Protein AF-C9YXD6-F1 (afdb_monomer_lite)

pLDDT: mean 70.18, std 25.16, range [29.47, 98.56]

Sequence (299 aa):
MRHITTHDTPPTGLRGIGDTSWHTRGACHGMDVEDADAVFFPGPRDHEDIAEAKELCGWCPVRRDCLDFALENVLKEGIWGGLTEAERRPLHDGLHRRLDYRRVTAFFQGRDVHLTEAERQVVIDHAYVRGWRPDRLAAALQISHKHARDLLRQAANKVFDRDRTYGVPRPKKKRKKATPSTGGPAPAAPGAPGAQQPVARPATPASAAPEAASGSTPPADAGPTKGVRRTVPASSGPTAPPDPPDPPDPPPQERCHSSPPVKPIEDRAAGPGVTRRESWDQLSFPEAPLAHAPVGKAA

Secondary structure (DSSP, 8-state):
-------S--TT----TT--TTGGG-TTTT--HHHHHHHHS--TT-HHHHHHHHHHHHS-TTHHHHHHHHHHTT--SS-BTTB-HHHHHHHHHHGGG---HHHHHHHHTT------HHHHHHHHHHHHHTT--HHHHHHHHT--HHHHHHHHHHHHHHHHHHHHHTTPPPPP--PPP-----PPPPPP------------------------------------------------PPPPPPPPPPPPPPPP------PPPPPPPP---PPS------SSTT---------PPP-PPP-

InterPro domains:
  IPR003482 Transcription factor WhiB [MF_01479] (1-99)
  IPR003482 Transcription factor WhiB [PTHR38839] (20-97)
  IPR034768 WhiB-like iron-sulfur binding domain [PF02467] (22-91)
  IPR034768 WhiB-like iron-sulfur binding domain [PS51674] (27-90)

Radius of gyration: 34.06 Å; chains: 1; bounding box: 71×83×105 Å

Foldseek 3Di:
DPPPPLPPADPLNADAPPDPSLQCQFLCHPPDPVVCCQQFFDDPPPVVSLVVNLVSLVPRPNLVVFLVVCLVVVPQGTATSSDGNVRCVVVNVCVLVDADVSQLVCLVVVGRHDAHVNSLLVNLLVCLVVVHQLVVNCVSVVHDSVVSVVSSVVSVVVVVVVCVVVVPDDDPPDPPPDDPPPDDDDDDDDDDDDDDDDDDDDDDDDDDDDDDDDDDDDDDDDDDDDDDDDDDDDDDDDDDDDDDDDDDDDDPDDPDDDDDDDDDDDDDDDDDDDPPPDDPVPPDDDDDDDDDDDDDDDD

Structure (mmCIF, N/CA/C/O backbone):
data_AF-C9YXD6-F1
#
_entry.id   AF-C9YXD6-F1
#
loop_
_atom_site.group_PDB
_atom_site.id
_atom_site.type_symbol
_atom_site.label_atom_id
_atom_site.label_alt_id
_atom_site.label_comp_id
_atom_site.label_asym_id
_atom_site.label_entity_id
_atom_site.label_seq_id
_atom_site.pdbx_PDB_ins_code
_atom_site.Cartn_x
_atom_site.Cartn_y
_atom_site.Cartn_z
_atom_site.occupancy
_atom_site.B_iso_or_equiv
_atom_site.auth_seq_id
_atom_site.auth_comp_id
_atom_site.auth_asym_id
_atom_site.auth_atom_id
_atom_site.pdbx_PDB_model_num
ATOM 1 N N . MET A 1 1 ? 3.114 -31.514 9.239 1.00 34.44 1 MET A N 1
ATOM 2 C CA . MET A 1 1 ? 3.520 -30.955 7.933 1.00 34.44 1 MET A CA 1
ATOM 3 C C . MET A 1 1 ? 2.506 -29.894 7.558 1.00 34.44 1 MET A C 1
ATOM 5 O O . MET A 1 1 ? 1.337 -30.223 7.427 1.00 34.44 1 MET A O 1
ATOM 9 N N . ARG A 1 2 ? 2.906 -28.620 7.523 1.00 38.50 2 ARG A N 1
ATOM 10 C CA . ARG A 1 2 ? 2.021 -27.533 7.087 1.00 38.50 2 ARG A CA 1
ATOM 11 C C . ARG A 1 2 ? 1.984 -27.593 5.565 1.00 38.50 2 ARG A C 1
ATOM 13 O O . ARG A 1 2 ? 3.046 -27.591 4.951 1.00 38.50 2 ARG A O 1
ATOM 20 N N . HIS A 1 3 ? 0.799 -27.729 4.983 1.00 36.66 3 HIS A N 1
ATOM 21 C CA . HIS A 1 3 ? 0.634 -27.690 3.538 1.00 36.66 3 HIS A CA 1
ATOM 22 C C . HIS A 1 3 ? 1.179 -26.350 3.041 1.00 36.66 3 HIS A C 1
ATOM 24 O O . HIS A 1 3 ? 0.654 -25.299 3.402 1.00 36.66 3 HIS A O 1
ATOM 30 N N . ILE A 1 4 ? 2.270 -26.393 2.274 1.00 46.34 4 ILE A N 1
ATOM 31 C CA . ILE A 1 4 ? 2.695 -25.275 1.439 1.00 46.34 4 ILE A CA 1
ATOM 32 C C . ILE A 1 4 ? 1.580 -25.150 0.411 1.00 46.34 4 ILE A C 1
ATOM 34 O O . ILE A 1 4 ? 1.491 -25.937 -0.526 1.00 46.34 4 ILE A O 1
ATOM 38 N N . THR A 1 5 ? 0.640 -24.246 0.663 1.00 47.88 5 THR A N 1
ATOM 39 C CA . THR A 1 5 ? -0.340 -23.842 -0.333 1.00 47.88 5 THR A CA 1
ATOM 40 C C . THR A 1 5 ? 0.446 -23.215 -1.469 1.00 47.88 5 THR A C 1
ATOM 42 O O . THR A 1 5 ? 0.929 -22.090 -1.347 1.00 47.88 5 THR A O 1
ATOM 45 N N . THR A 1 6 ? 0.623 -23.967 -2.551 1.00 47.81 6 THR A N 1
ATOM 46 C CA . THR A 1 6 ? 1.091 -23.459 -3.837 1.00 47.81 6 THR A CA 1
ATOM 47 C C . THR A 1 6 ? 0.045 -22.448 -4.306 1.00 47.81 6 THR A C 1
ATOM 49 O O . THR A 1 6 ? -0.967 -22.809 -4.902 1.00 47.81 6 THR A O 1
ATOM 52 N N . HIS A 1 7 ? 0.200 -21.189 -3.892 1.00 49.06 7 HIS A N 1
ATOM 53 C CA . HIS A 1 7 ? -0.712 -20.109 -4.238 1.00 49.06 7 HIS A CA 1
ATOM 54 C C . HIS A 1 7 ? -0.480 -19.722 -5.693 1.00 49.06 7 HIS A C 1
ATOM 56 O O . HIS A 1 7 ? 0.297 -18.824 -5.998 1.00 49.06 7 HIS A O 1
ATOM 62 N N . ASP A 1 8 ? -1.184 -20.398 -6.592 1.00 55.44 8 ASP A N 1
ATOM 63 C CA . ASP A 1 8 ? -1.314 -19.967 -7.975 1.00 55.44 8 ASP A CA 1
ATOM 64 C C . ASP A 1 8 ? -2.302 -18.787 -8.017 1.00 55.44 8 ASP A C 1
ATOM 66 O O . ASP A 1 8 ? -3.492 -18.928 -8.267 1.00 55.44 8 ASP A O 1
ATOM 70 N N . THR A 1 9 ? -1.798 -17.604 -7.656 1.00 54.34 9 THR A N 1
ATOM 71 C CA . THR A 1 9 ? -2.476 -16.294 -7.682 1.00 54.34 9 THR A CA 1
ATOM 72 C C . THR A 1 9 ? -3.646 -16.099 -6.692 1.00 54.34 9 THR A C 1
ATOM 74 O O . THR A 1 9 ? -4.700 -16.722 -6.810 1.00 54.34 9 THR A O 1
ATOM 77 N N . PRO A 1 10 ? -3.559 -15.155 -5.733 1.00 54.97 10 PRO A N 1
ATOM 78 C CA . PRO A 1 10 ? -4.698 -14.841 -4.877 1.00 54.97 10 PRO A CA 1
ATOM 79 C C . PRO A 1 10 ? -5.804 -14.109 -5.671 1.00 54.97 10 PRO A C 1
ATOM 81 O O . PRO A 1 10 ? -5.494 -13.191 -6.432 1.00 54.97 10 PRO A O 1
ATOM 84 N N . PRO A 1 11 ? -7.099 -14.401 -5.435 1.00 54.50 11 PRO A N 1
ATOM 85 C CA . PRO A 1 11 ? -8.234 -13.794 -6.153 1.00 54.50 11 PRO A CA 1
ATOM 86 C C . PRO A 1 11 ? -8.318 -12.266 -6.005 1.00 54.50 11 PRO A C 1
ATOM 88 O O . PRO A 1 11 ? -8.901 -11.572 -6.831 1.00 54.50 11 PRO A O 1
ATOM 91 N N . THR A 1 12 ? -7.705 -11.715 -4.960 1.00 60.16 12 THR A N 1
ATOM 92 C CA . THR A 1 12 ? -7.604 -10.268 -4.739 1.00 60.16 12 THR A CA 1
ATOM 93 C C . THR A 1 12 ? -6.472 -9.600 -5.526 1.00 60.16 12 THR A C 1
ATOM 95 O O . THR A 1 12 ? -6.403 -8.373 -5.501 1.00 60.16 12 THR A O 1
ATOM 98 N N . GLY A 1 13 ? -5.585 -10.360 -6.185 1.00 71.44 13 GLY A N 1
ATOM 99 C CA . GLY A 1 13 ? -4.444 -9.841 -6.954 1.00 71.44 13 GLY A CA 1
ATOM 100 C C . GLY A 1 13 ? -3.456 -9.009 -6.130 1.00 71.44 13 GLY A C 1
ATOM 101 O O . GLY A 1 13 ? -2.929 -8.029 -6.635 1.00 71.44 13 GLY A O 1
ATOM 102 N N . LEU A 1 14 ? -3.306 -9.335 -4.843 1.00 80.25 14 LEU A N 1
ATOM 103 C CA . LEU A 1 14 ? -2.395 -8.664 -3.913 1.00 80.25 14 LEU A CA 1
ATOM 104 C C . LEU A 1 14 ? -1.459 -9.709 -3.319 1.00 80.25 14 LEU A C 1
ATOM 106 O O . LEU A 1 14 ? -1.954 -10.687 -2.750 1.00 80.25 14 LEU A O 1
ATOM 110 N N . ARG A 1 15 ? -0.154 -9.478 -3.389 1.00 84.88 15 ARG A N 1
ATOM 111 C CA . ARG A 1 15 ? 0.895 -10.264 -2.727 1.00 84.88 15 ARG A CA 1
ATOM 112 C C . ARG A 1 15 ? 0.792 -10.226 -1.187 1.00 84.88 15 ARG A C 1
ATOM 114 O O . ARG A 1 15 ? 0.376 -9.219 -0.615 1.00 84.88 15 ARG A O 1
ATOM 121 N N . GLY A 1 16 ? 1.169 -11.319 -0.514 1.00 83.38 16 GLY A N 1
ATOM 122 C CA . GLY A 1 16 ? 1.389 -11.327 0.944 1.00 83.38 16 GLY A CA 1
ATOM 123 C C . GLY A 1 16 ? 2.821 -10.938 1.361 1.00 83.38 16 GLY A C 1
ATOM 124 O O . GLY A 1 16 ? 3.731 -11.055 0.547 1.00 83.38 16 GLY A O 1
ATOM 125 N N . ILE A 1 17 ? 3.066 -10.521 2.615 1.00 82.25 17 ILE A N 1
ATOM 126 C CA . ILE A 1 17 ? 4.366 -9.950 3.067 1.00 82.25 17 ILE A CA 1
ATOM 127 C C . ILE A 1 17 ? 5.578 -10.860 2.758 1.00 82.25 17 ILE A C 1
ATOM 129 O O . ILE A 1 17 ? 6.645 -10.360 2.399 1.00 82.25 17 ILE A O 1
ATOM 133 N N . GLY A 1 18 ? 5.411 -12.184 2.772 1.00 81.44 18 GLY A N 1
ATOM 134 C CA . GLY A 1 18 ? 6.451 -13.165 2.421 1.00 81.44 18 GLY A CA 1
ATOM 135 C C . GLY A 1 18 ? 6.240 -13.924 1.106 1.00 81.44 18 GLY A C 1
ATOM 136 O O . GLY A 1 18 ? 6.972 -14.865 0.827 1.00 81.44 18 GLY A O 1
ATOM 137 N N . ASP A 1 19 ? 5.239 -13.567 0.305 1.00 83.88 19 ASP A N 1
ATOM 138 C CA . ASP A 1 19 ? 4.865 -14.343 -0.881 1.00 83.88 19 ASP A CA 1
ATOM 139 C C . ASP A 1 19 ? 5.799 -14.052 -2.067 1.00 83.88 19 ASP A C 1
ATOM 141 O O . ASP A 1 19 ? 5.844 -12.934 -2.573 1.00 83.88 19 ASP A O 1
ATOM 145 N N . THR A 1 20 ? 6.563 -15.040 -2.524 1.00 85.50 20 THR A N 1
ATOM 146 C CA . THR A 1 20 ? 7.453 -14.928 -3.697 1.00 85.50 20 THR A CA 1
ATOM 147 C C . THR A 1 20 ? 6.944 -15.713 -4.906 1.00 85.50 20 THR A C 1
ATOM 149 O O . THR A 1 20 ? 7.600 -15.725 -5.946 1.00 85.50 20 THR A O 1
ATOM 152 N N . SER A 1 21 ? 5.756 -16.325 -4.818 1.00 85.06 21 SER A N 1
ATOM 153 C CA . SER A 1 21 ? 5.171 -17.144 -5.896 1.00 85.06 21 SER A CA 1
ATOM 154 C C . SER A 1 21 ? 4.918 -16.365 -7.192 1.00 85.06 21 SER A C 1
ATOM 156 O O . SER A 1 21 ? 4.800 -16.942 -8.267 1.00 85.06 21 SER A O 1
ATOM 158 N N . TRP A 1 22 ? 4.842 -15.036 -7.113 1.00 87.62 22 TRP A N 1
ATOM 159 C CA . TRP A 1 22 ? 4.661 -14.169 -8.271 1.00 87.62 22 TRP A CA 1
ATOM 160 C C . TRP A 1 22 ? 5.934 -14.014 -9.119 1.00 87.62 22 TRP A C 1
ATOM 162 O O . TRP A 1 22 ? 5.803 -13.717 -10.303 1.00 87.62 22 TRP A O 1
ATOM 172 N N . HIS A 1 23 ? 7.138 -14.261 -8.575 1.00 90.00 23 HIS A N 1
ATOM 173 C CA . HIS A 1 23 ? 8.397 -14.125 -9.329 1.00 90.00 23 HIS A CA 1
ATOM 174 C C . HIS A 1 23 ? 8.418 -15.031 -10.565 1.00 90.00 23 HIS A C 1
ATOM 176 O O . HIS A 1 23 ? 8.797 -14.590 -11.644 1.00 90.00 23 HIS A O 1
ATOM 182 N N . THR A 1 24 ? 7.951 -16.275 -10.430 1.00 90.69 24 THR A N 1
ATOM 183 C CA . THR A 1 24 ? 7.958 -17.271 -11.515 1.00 90.69 24 THR A CA 1
ATOM 184 C C . THR A 1 24 ? 6.988 -16.953 -12.651 1.00 90.69 24 THR A C 1
ATOM 186 O O . THR A 1 24 ? 7.084 -17.541 -13.724 1.00 90.69 24 THR A O 1
ATOM 189 N N . ARG A 1 25 ? 6.058 -16.017 -12.429 1.00 90.19 25 ARG A N 1
ATOM 190 C CA . ARG A 1 25 ? 5.078 -15.545 -13.417 1.00 90.19 25 ARG A CA 1
ATOM 191 C C . ARG A 1 25 ? 5.505 -14.234 -14.090 1.00 90.19 25 ARG A C 1
ATOM 193 O O . ARG A 1 25 ? 4.745 -13.684 -14.884 1.00 90.19 25 ARG A O 1
ATOM 200 N N . GLY A 1 26 ? 6.680 -13.702 -13.748 1.00 92.88 26 GLY A N 1
ATOM 201 C CA . GLY A 1 26 ? 7.248 -12.522 -14.392 1.00 92.88 26 GLY A CA 1
ATOM 202 C C . GLY A 1 26 ? 7.564 -12.776 -15.861 1.00 92.88 26 GLY A C 1
ATOM 203 O O . GLY A 1 26 ? 8.113 -13.814 -16.198 1.00 92.88 26 GLY A O 1
ATOM 204 N N . ALA A 1 27 ? 7.270 -11.810 -16.729 1.00 93.25 27 ALA A N 1
ATOM 205 C CA . ALA A 1 27 ? 7.685 -11.848 -18.134 1.00 93.25 27 ALA A CA 1
ATOM 206 C C . ALA A 1 27 ? 9.210 -11.992 -18.296 1.00 93.25 27 ALA A C 1
ATOM 208 O O . ALA A 1 27 ? 9.679 -12.671 -19.198 1.00 93.25 27 ALA A O 1
ATOM 209 N N . CYS A 1 28 ? 9.971 -11.379 -17.386 1.00 93.69 28 CYS A N 1
ATOM 210 C CA . CYS A 1 28 ? 11.428 -11.473 -17.320 1.00 93.69 28 CYS A CA 1
ATOM 211 C C . CYS A 1 28 ? 11.944 -12.766 -16.673 1.00 93.69 28 CYS A C 1
ATOM 213 O O . CYS A 1 28 ? 13.151 -12.983 -16.603 1.00 93.69 28 CYS A O 1
ATOM 215 N N . HIS A 1 29 ? 11.063 -13.620 -16.147 1.00 93.81 29 HIS A N 1
ATOM 216 C CA . HIS A 1 29 ? 11.490 -14.828 -15.460 1.00 93.81 29 HIS A CA 1
ATOM 217 C C . HIS A 1 29 ? 12.110 -15.826 -16.446 1.00 93.81 29 HIS A C 1
ATOM 219 O O . HIS A 1 29 ? 11.476 -16.221 -17.421 1.00 93.81 29 HIS A O 1
ATOM 225 N N . GLY A 1 30 ? 13.325 -16.289 -16.145 1.00 91.75 30 GLY A N 1
ATOM 226 C CA . GLY A 1 30 ? 14.072 -17.217 -16.999 1.00 91.75 30 GLY A CA 1
ATOM 227 C C . GLY A 1 30 ? 14.916 -16.543 -18.083 1.00 91.75 30 GLY A C 1
ATOM 228 O O . GLY A 1 30 ? 15.535 -17.256 -18.867 1.00 91.75 30 GLY A O 1
ATOM 229 N N . MET A 1 31 ? 14.955 -15.207 -18.114 1.00 93.88 31 MET A N 1
ATOM 230 C CA . MET A 1 31 ? 15.965 -14.449 -18.853 1.00 93.88 31 MET A CA 1
ATOM 231 C C . MET A 1 31 ? 17.364 -14.765 -18.304 1.00 93.88 31 MET A C 1
ATOM 233 O O . MET A 1 31 ? 17.505 -15.052 -17.109 1.00 93.88 31 MET A O 1
ATOM 237 N N . ASP A 1 32 ? 18.376 -14.739 -19.172 1.00 95.25 32 ASP A N 1
ATOM 238 C CA . ASP A 1 32 ? 19.764 -14.850 -18.729 1.00 95.25 32 ASP A CA 1
ATOM 239 C C . ASP A 1 32 ? 20.128 -13.677 -17.805 1.00 95.25 32 ASP A C 1
ATOM 241 O O . ASP A 1 32 ? 19.529 -12.604 -17.878 1.00 95.25 32 ASP A O 1
ATOM 245 N N . VAL A 1 33 ? 21.081 -13.891 -16.898 1.00 91.56 33 VAL A N 1
ATOM 246 C CA . VAL A 1 33 ? 21.482 -12.862 -15.930 1.00 91.56 33 VAL A CA 1
ATOM 247 C C . VAL A 1 33 ? 22.109 -11.662 -16.642 1.00 91.56 33 VAL A C 1
ATOM 249 O O . VAL A 1 33 ? 21.804 -10.530 -16.276 1.00 91.56 33 VAL A O 1
ATOM 252 N N . GLU A 1 34 ? 22.929 -11.895 -17.670 1.00 91.69 34 GLU A N 1
ATOM 253 C CA . GLU A 1 34 ? 23.587 -10.822 -18.424 1.00 91.69 34 GLU A CA 1
ATOM 254 C C . GLU A 1 34 ? 22.560 -9.993 -19.210 1.00 91.69 34 GLU A C 1
ATOM 256 O O . GLU A 1 34 ? 22.599 -8.761 -19.175 1.00 91.69 34 GLU A O 1
ATOM 261 N N . ASP A 1 35 ? 21.588 -10.662 -19.839 1.00 91.50 35 ASP A N 1
ATOM 262 C CA . ASP A 1 35 ? 20.489 -10.008 -20.560 1.00 91.50 35 ASP A CA 1
ATOM 263 C C . ASP A 1 35 ? 19.588 -9.206 -19.605 1.00 91.50 35 ASP A C 1
ATOM 265 O O . ASP A 1 35 ? 19.200 -8.073 -19.896 1.00 91.50 35 ASP A O 1
ATOM 269 N N . ALA A 1 36 ? 19.265 -9.769 -18.436 1.00 90.81 36 ALA A N 1
ATOM 270 C CA . ALA A 1 36 ? 18.429 -9.100 -17.446 1.00 90.81 36 ALA A CA 1
ATOM 271 C C . ALA A 1 36 ? 19.105 -7.847 -16.877 1.00 90.81 36 ALA A C 1
ATOM 273 O O . ALA A 1 36 ? 18.437 -6.824 -16.700 1.00 90.81 36 ALA A O 1
ATOM 274 N N . ASP A 1 37 ? 20.411 -7.905 -16.619 1.00 91.31 37 ASP A N 1
ATOM 275 C CA . ASP A 1 37 ? 21.169 -6.751 -16.144 1.00 91.31 37 ASP A CA 1
ATOM 276 C C . ASP A 1 37 ? 21.218 -5.642 -17.204 1.00 91.31 37 ASP A C 1
ATOM 278 O O . ASP A 1 37 ? 20.955 -4.481 -16.881 1.00 91.31 37 ASP A O 1
ATOM 282 N N . ALA A 1 38 ? 21.457 -5.995 -18.472 1.00 91.06 38 ALA A N 1
ATOM 283 C CA . ALA A 1 38 ? 21.474 -5.035 -19.576 1.00 91.06 38 ALA A CA 1
ATOM 284 C C . ALA A 1 38 ? 20.115 -4.337 -19.772 1.00 91.06 38 ALA A C 1
ATOM 286 O O . ALA A 1 38 ? 20.058 -3.113 -19.887 1.00 91.06 38 ALA A O 1
ATOM 287 N N . VAL A 1 39 ? 19.014 -5.094 -19.752 1.00 92.56 39 VAL A N 1
ATOM 288 C CA . VAL A 1 39 ? 17.669 -4.557 -20.017 1.00 92.56 39 VAL A CA 1
ATOM 289 C C . VAL A 1 39 ? 17.109 -3.792 -18.813 1.00 92.56 39 VAL A C 1
ATOM 291 O O . VAL A 1 39 ? 16.531 -2.717 -18.964 1.00 92.56 39 VAL A O 1
ATOM 294 N N . PHE A 1 40 ? 17.239 -4.323 -17.592 1.00 94.56 40 PHE A N 1
ATOM 295 C CA . PHE A 1 40 ? 16.544 -3.770 -16.422 1.00 94.56 40 PHE A CA 1
ATOM 296 C C . PHE A 1 40 ? 17.371 -2.797 -15.587 1.00 94.56 40 PHE A C 1
ATOM 298 O O . PHE A 1 40 ? 16.780 -2.070 -14.780 1.00 94.56 40 PHE A O 1
ATOM 305 N N . PHE A 1 41 ? 18.689 -2.724 -15.784 1.00 94.50 41 PHE A N 1
ATOM 306 C CA . PHE A 1 41 ? 19.564 -1.772 -15.092 1.00 94.50 41 PHE A CA 1
ATOM 307 C C . PHE A 1 41 ? 20.305 -0.816 -16.049 1.00 94.50 41 PHE A C 1
ATOM 309 O O . PHE A 1 41 ? 21.512 -0.617 -15.896 1.00 94.50 41 PHE A O 1
ATOM 316 N N . PRO A 1 42 ? 19.602 -0.156 -16.994 1.00 92.75 42 PRO A N 1
ATOM 317 C CA . PRO A 1 42 ? 20.229 0.783 -17.911 1.00 92.75 42 PRO A CA 1
ATOM 318 C C . PRO A 1 42 ? 20.640 2.078 -17.204 1.00 92.75 42 PRO A C 1
ATOM 320 O O . PRO A 1 42 ? 20.074 2.477 -16.173 1.00 92.75 42 PRO A O 1
ATOM 323 N N . GLY A 1 43 ? 21.602 2.789 -17.788 1.00 92.06 43 GLY A N 1
ATOM 324 C CA . GLY A 1 43 ? 21.959 4.127 -17.351 1.00 92.06 43 GLY A CA 1
ATOM 325 C C . GLY A 1 43 ? 20.831 5.137 -17.626 1.00 92.06 43 GLY A C 1
ATOM 326 O O . GLY A 1 43 ? 19.989 4.941 -18.502 1.00 92.06 43 GLY A O 1
ATOM 327 N N . PRO A 1 44 ? 20.803 6.298 -16.938 1.00 87.00 44 PRO A N 1
ATOM 328 C CA . PRO A 1 44 ? 19.716 7.277 -17.085 1.00 87.00 44 PRO A CA 1
ATOM 329 C C . PRO A 1 44 ? 19.540 7.881 -18.491 1.00 87.00 44 PRO A C 1
ATOM 331 O O . PRO A 1 44 ? 18.559 8.587 -18.725 1.00 87.00 44 PRO A O 1
ATOM 334 N N . ARG A 1 45 ? 20.513 7.685 -19.391 1.00 90.31 45 ARG A N 1
ATOM 335 C CA . ARG A 1 45 ? 20.529 8.229 -20.760 1.00 90.31 45 ARG A CA 1
ATOM 336 C C . ARG A 1 45 ? 20.273 7.171 -21.833 1.00 90.31 45 ARG A C 1
ATOM 338 O O . ARG A 1 45 ? 20.150 7.536 -22.999 1.00 90.31 45 ARG A O 1
ATOM 345 N N . ASP A 1 46 ? 20.148 5.908 -21.445 1.00 92.56 46 ASP A N 1
ATOM 346 C CA . ASP A 1 46 ? 19.993 4.790 -22.371 1.00 92.56 46 ASP A CA 1
ATOM 347 C C . ASP A 1 46 ? 18.498 4.610 -22.668 1.00 92.56 46 ASP A C 1
ATOM 349 O O . ASP A 1 46 ? 17.795 3.755 -22.134 1.00 92.56 46 ASP A O 1
ATOM 353 N N . HIS A 1 47 ? 17.962 5.555 -23.445 1.00 92.12 47 HIS A N 1
ATOM 354 C CA . HIS A 1 47 ? 16.523 5.677 -23.680 1.00 92.12 47 HIS A CA 1
ATOM 355 C C . HIS A 1 47 ? 15.925 4.480 -24.427 1.00 92.12 47 HIS A C 1
ATOM 357 O O . HIS A 1 47 ? 14.754 4.173 -24.208 1.00 92.12 47 HIS A O 1
ATOM 363 N N . GLU A 1 48 ? 16.714 3.832 -25.284 1.00 91.81 48 GLU A N 1
ATOM 364 C CA . GLU A 1 48 ? 16.317 2.639 -26.037 1.00 91.81 48 GLU A CA 1
ATOM 365 C C . GLU A 1 48 ? 16.108 1.455 -25.081 1.00 91.81 48 GLU A C 1
ATOM 367 O O . GLU A 1 48 ? 14.998 0.930 -25.011 1.00 91.81 48 GLU A O 1
ATOM 372 N N . ASP A 1 49 ? 17.092 1.162 -24.228 1.00 91.50 49 ASP A N 1
ATOM 373 C CA . ASP A 1 49 ? 17.022 0.092 -23.221 1.00 91.50 49 ASP A CA 1
ATOM 374 C C . ASP A 1 49 ? 15.882 0.324 -22.210 1.00 91.50 49 ASP A C 1
ATOM 376 O O . ASP A 1 49 ? 15.121 -0.582 -21.860 1.00 91.50 49 ASP A O 1
ATOM 380 N N . ILE A 1 50 ? 15.687 1.578 -21.775 1.00 94.88 50 ILE A N 1
ATOM 381 C CA . ILE A 1 50 ? 14.562 1.941 -20.898 1.00 94.88 50 ILE A CA 1
ATOM 382 C C . ILE A 1 50 ? 13.215 1.670 -21.585 1.00 94.88 50 ILE A C 1
ATOM 384 O O . ILE A 1 50 ? 12.262 1.248 -20.918 1.00 94.88 50 ILE A O 1
ATOM 388 N N . ALA A 1 51 ? 13.096 1.961 -22.883 1.00 94.69 51 ALA A N 1
ATOM 389 C CA . ALA A 1 51 ? 11.869 1.726 -23.635 1.00 94.69 51 ALA A CA 1
ATOM 390 C C . ALA A 1 51 ? 11.599 0.223 -23.798 1.00 94.69 51 ALA A C 1
ATOM 392 O O . ALA A 1 51 ? 10.477 -0.209 -23.523 1.00 94.69 51 ALA A O 1
ATOM 393 N N . GLU A 1 52 ? 12.626 -0.561 -24.128 1.00 94.19 52 GLU A N 1
ATOM 394 C CA . GLU A 1 52 ? 12.552 -2.021 -24.245 1.00 94.19 52 GLU A CA 1
ATOM 395 C C . GLU A 1 52 ? 12.084 -2.670 -22.932 1.00 94.19 52 GLU A C 1
ATOM 397 O O . GLU A 1 52 ? 11.094 -3.410 -22.894 1.00 94.19 52 GLU A O 1
ATOM 402 N N . ALA A 1 53 ? 12.709 -2.313 -21.809 1.00 95.44 53 ALA A N 1
ATOM 403 C CA . ALA A 1 53 ? 12.324 -2.834 -20.500 1.00 95.44 53 ALA A CA 1
ATOM 404 C C . ALA A 1 53 ? 10.887 -2.457 -20.106 1.00 95.44 53 ALA A C 1
ATOM 406 O O . ALA A 1 53 ? 10.163 -3.239 -19.472 1.00 95.44 53 ALA A O 1
ATOM 407 N N . LYS A 1 54 ? 10.448 -1.244 -20.463 1.00 96.00 54 LYS A N 1
ATOM 408 C CA . LYS A 1 54 ? 9.076 -0.783 -20.214 1.00 96.00 54 LYS A CA 1
ATOM 409 C C . LYS A 1 54 ? 8.057 -1.525 -21.065 1.00 96.00 54 LYS A C 1
ATOM 411 O O . LYS A 1 54 ? 6.982 -1.837 -20.545 1.00 96.00 54 LYS A O 1
ATOM 416 N N . GLU A 1 55 ? 8.381 -1.819 -22.319 1.00 95.81 55 GLU A N 1
ATOM 417 C CA . GLU A 1 55 ? 7.548 -2.630 -23.204 1.00 95.81 55 GLU A CA 1
ATOM 418 C C . GLU A 1 55 ? 7.375 -4.041 -22.634 1.00 95.81 55 GLU A C 1
ATOM 420 O O . GLU A 1 55 ? 6.241 -4.487 -22.436 1.00 95.81 55 GLU A O 1
ATOM 425 N N . LEU A 1 56 ? 8.481 -4.678 -22.232 1.00 94.50 56 LEU A N 1
ATOM 426 C CA . LEU A 1 56 ? 8.492 -5.982 -21.564 1.00 94.50 56 LEU A CA 1
ATOM 427 C C . LEU A 1 56 ? 7.627 -5.988 -20.290 1.00 94.50 56 LEU A C 1
ATOM 429 O O . LEU A 1 56 ? 6.819 -6.889 -20.046 1.00 94.50 56 LEU A O 1
ATOM 433 N N . CYS A 1 57 ? 7.738 -4.937 -19.478 1.00 96.19 57 CYS A N 1
ATOM 434 C CA . CYS A 1 57 ? 6.898 -4.766 -18.293 1.00 96.19 57 CYS A CA 1
ATOM 435 C C . CYS A 1 57 ? 5.419 -4.509 -18.622 1.00 96.19 57 CYS A C 1
ATOM 437 O O 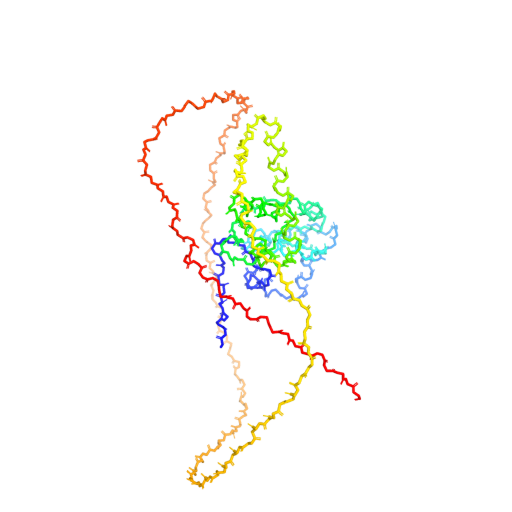. CYS A 1 57 ? 4.560 -4.793 -17.783 1.00 96.19 57 CYS A O 1
ATOM 439 N N . GLY A 1 58 ? 5.110 -3.948 -19.793 1.00 94.62 58 GLY A N 1
ATOM 440 C CA . GLY A 1 58 ? 3.769 -3.527 -20.197 1.00 94.62 58 GLY A CA 1
ATOM 441 C C . GLY A 1 58 ? 2.769 -4.679 -20.267 1.00 94.62 58 GLY A C 1
ATOM 442 O O . GLY A 1 58 ? 1.624 -4.517 -19.839 1.00 94.62 58 GLY A O 1
ATOM 443 N N . TRP A 1 59 ? 3.222 -5.848 -20.719 1.00 92.62 59 TRP A N 1
ATOM 444 C CA . TRP A 1 59 ? 2.415 -7.067 -20.830 1.00 92.62 59 TRP A CA 1
ATOM 445 C C . TRP A 1 59 ? 2.627 -8.059 -19.675 1.00 92.62 59 TRP A C 1
ATOM 447 O O . TRP A 1 59 ? 1.950 -9.085 -19.600 1.00 92.62 59 TRP A O 1
ATOM 457 N N . CYS A 1 60 ? 3.529 -7.753 -18.738 1.00 94.62 60 CYS A N 1
ATOM 458 C CA . CYS A 1 60 ? 3.839 -8.626 -17.611 1.00 94.62 60 CYS A CA 1
ATOM 459 C C . CYS A 1 60 ? 2.636 -8.762 -16.645 1.00 94.62 60 CYS A C 1
ATOM 461 O O . CYS A 1 60 ? 2.188 -7.761 -16.068 1.00 94.62 60 CYS A O 1
ATOM 463 N N . PRO A 1 61 ? 2.132 -9.984 -16.374 1.00 91.19 61 PRO A N 1
ATOM 464 C CA . PRO A 1 61 ? 0.926 -10.184 -15.562 1.00 91.19 61 PRO A CA 1
ATOM 465 C C . PRO A 1 61 ? 1.119 -9.806 -14.085 1.00 91.19 61 PRO A C 1
ATOM 467 O O . PRO A 1 61 ? 0.154 -9.491 -13.389 1.00 91.19 61 PRO A O 1
ATOM 470 N N . VAL A 1 62 ? 2.366 -9.803 -13.603 1.00 92.88 62 VAL A N 1
ATOM 471 C CA . VAL A 1 62 ? 2.736 -9.495 -12.210 1.00 92.88 62 VAL A CA 1
ATOM 472 C C . VAL A 1 62 ? 3.301 -8.085 -12.037 1.00 92.88 62 VAL A C 1
ATOM 474 O O . VAL A 1 62 ? 3.888 -7.773 -11.004 1.00 92.88 62 VAL A O 1
ATOM 477 N N . ARG A 1 63 ? 3.104 -7.193 -13.018 1.00 93.12 63 ARG A N 1
ATOM 478 C CA . ARG A 1 63 ? 3.617 -5.811 -12.987 1.00 93.12 63 ARG A CA 1
ATOM 479 C C . ARG A 1 63 ? 3.289 -5.069 -11.683 1.00 93.12 63 ARG A C 1
ATOM 481 O O . ARG A 1 63 ? 4.139 -4.357 -11.156 1.00 93.12 63 ARG A O 1
ATOM 488 N N . ARG A 1 64 ? 2.067 -5.237 -11.159 1.00 89.94 64 ARG A N 1
ATOM 489 C CA . ARG A 1 64 ? 1.627 -4.610 -9.898 1.00 89.94 64 ARG A CA 1
ATOM 490 C C . ARG A 1 64 ? 2.354 -5.179 -8.684 1.00 89.94 64 ARG A C 1
ATOM 492 O O . ARG A 1 64 ? 2.876 -4.400 -7.898 1.00 89.94 64 ARG A O 1
ATOM 499 N N . ASP A 1 65 ? 2.428 -6.506 -8.575 1.00 90.38 65 ASP A N 1
ATOM 500 C CA . ASP A 1 65 ? 3.141 -7.177 -7.481 1.00 90.38 65 ASP A CA 1
ATOM 501 C C . ASP A 1 65 ? 4.636 -6.806 -7.494 1.00 90.38 65 ASP A C 1
ATOM 503 O O . ASP A 1 65 ? 5.214 -6.541 -6.443 1.00 90.38 65 ASP A O 1
ATOM 507 N N . CYS A 1 66 ? 5.232 -6.694 -8.687 1.00 93.19 66 CYS A N 1
ATOM 508 C CA . CYS A 1 66 ? 6.612 -6.250 -8.892 1.00 93.19 66 CYS A CA 1
ATOM 509 C C . CYS A 1 66 ? 6.844 -4.807 -8.422 1.00 93.19 66 CYS A C 1
ATOM 511 O O . CYS A 1 66 ? 7.791 -4.542 -7.679 1.00 93.19 66 CYS A O 1
ATOM 513 N N . LEU A 1 67 ? 5.967 -3.874 -8.811 1.00 93.12 67 LEU A N 1
ATOM 514 C CA . LEU A 1 67 ? 6.064 -2.485 -8.364 1.00 93.12 67 LEU A CA 1
ATOM 515 C C . LEU A 1 67 ? 5.880 -2.375 -6.848 1.00 93.12 67 LEU A C 1
ATOM 517 O O . LEU A 1 67 ? 6.659 -1.699 -6.182 1.00 93.12 67 LEU A O 1
ATOM 521 N N . ASP A 1 68 ? 4.873 -3.049 -6.298 1.00 90.56 68 ASP A N 1
ATOM 522 C CA . ASP A 1 68 ? 4.612 -3.041 -4.862 1.00 90.56 68 ASP A CA 1
ATOM 523 C C . ASP A 1 68 ? 5.793 -3.612 -4.073 1.00 90.56 68 ASP A C 1
ATOM 525 O O . ASP A 1 68 ? 6.201 -3.016 -3.078 1.00 90.56 68 ASP A O 1
ATOM 529 N N . PHE A 1 69 ? 6.402 -4.699 -4.551 1.00 91.38 69 PHE A N 1
ATOM 530 C CA . PHE A 1 69 ? 7.614 -5.256 -3.958 1.00 91.38 69 PHE A CA 1
ATOM 531 C C . PHE A 1 69 ? 8.773 -4.251 -3.964 1.00 91.38 69 PHE A C 1
ATOM 533 O O . PHE A 1 69 ? 9.431 -4.074 -2.937 1.00 91.38 69 PHE A O 1
ATOM 540 N N . ALA A 1 70 ? 9.001 -3.557 -5.081 1.00 94.12 70 ALA A N 1
ATOM 541 C CA . ALA A 1 70 ? 10.045 -2.540 -5.168 1.00 94.12 70 ALA A CA 1
ATOM 542 C C . ALA A 1 70 ? 9.798 -1.368 -4.206 1.00 94.12 70 ALA A C 1
ATOM 544 O O . ALA A 1 70 ? 10.730 -0.903 -3.546 1.00 94.12 70 ALA A O 1
ATOM 545 N N . LEU A 1 71 ? 8.542 -0.927 -4.077 1.00 92.06 71 LEU A N 1
ATOM 546 C CA . LEU A 1 71 ? 8.150 0.148 -3.164 1.00 92.06 71 LEU A CA 1
ATOM 547 C C . LEU A 1 71 ? 8.307 -0.252 -1.691 1.00 92.06 71 LEU A C 1
ATOM 549 O O . LEU A 1 71 ? 8.866 0.519 -0.910 1.00 92.06 71 LEU A O 1
ATOM 553 N N . GLU A 1 72 ? 7.857 -1.454 -1.326 1.00 89.06 72 GLU A N 1
ATOM 554 C CA . GLU A 1 72 ? 7.907 -1.995 0.040 1.00 89.06 72 GLU A CA 1
ATOM 555 C C . GLU A 1 72 ? 9.347 -2.261 0.516 1.00 89.06 72 GLU A C 1
ATOM 557 O O . GLU A 1 72 ? 9.648 -2.053 1.691 1.00 89.06 72 GLU A O 1
ATOM 562 N N . ASN A 1 73 ? 10.248 -2.666 -0.388 1.00 90.00 73 ASN A N 1
ATOM 563 C CA . ASN A 1 73 ? 11.655 -2.959 -0.073 1.00 90.00 73 ASN A CA 1
ATOM 564 C C . ASN A 1 73 ? 12.614 -1.796 -0.372 1.00 90.00 73 ASN A C 1
ATOM 566 O O . ASN A 1 73 ? 13.822 -1.935 -0.192 1.00 90.00 73 ASN A O 1
ATOM 570 N N . VAL A 1 74 ? 12.096 -0.643 -0.806 1.00 90.38 74 VAL A N 1
ATOM 571 C CA . VAL A 1 74 ? 12.896 0.556 -1.112 1.00 90.38 74 VAL A CA 1
ATOM 572 C C . VAL A 1 74 ? 13.989 0.270 -2.159 1.00 90.38 74 VAL A C 1
ATOM 574 O O . VAL A 1 74 ? 15.135 0.701 -2.022 1.00 90.38 74 VAL A O 1
ATOM 577 N N . LEU A 1 75 ? 13.637 -0.471 -3.216 1.00 91.62 75 LEU A N 1
ATOM 578 C CA . LEU A 1 75 ? 14.556 -0.790 -4.313 1.00 91.62 75 LEU A CA 1
ATOM 579 C C . LEU A 1 75 ? 14.773 0.442 -5.197 1.00 91.62 75 LEU A C 1
ATOM 581 O O . LEU A 1 75 ? 13.887 0.868 -5.948 1.00 91.62 75 LEU A O 1
ATOM 585 N N . LYS A 1 76 ? 15.967 1.026 -5.085 1.00 87.00 76 LYS A N 1
ATOM 586 C CA . LYS A 1 76 ? 16.308 2.291 -5.744 1.00 87.00 76 LYS A CA 1
ATOM 587 C C . LYS A 1 76 ? 16.695 2.095 -7.202 1.00 87.00 76 LYS A C 1
ATOM 589 O O . LYS A 1 76 ? 16.190 2.811 -8.048 1.00 87.00 76 LYS A O 1
ATOM 594 N N . GLU A 1 77 ? 17.516 1.100 -7.496 1.00 90.19 77 GLU A N 1
ATOM 595 C CA . GLU A 1 77 ? 18.101 0.924 -8.825 1.00 90.19 77 GLU A CA 1
ATOM 596 C C . GLU A 1 77 ? 17.211 0.086 -9.750 1.00 90.19 77 GLU A C 1
ATOM 598 O O . GLU A 1 77 ? 16.332 -0.655 -9.298 1.00 90.19 77 GLU A O 1
ATOM 603 N N . GLY A 1 78 ? 17.433 0.233 -11.055 1.00 93.00 78 GLY A N 1
ATOM 604 C CA . GLY A 1 78 ? 16.780 -0.547 -12.103 1.00 93.00 78 GLY A CA 1
ATOM 605 C C . GLY A 1 78 ? 15.312 -0.205 -12.364 1.00 93.00 78 GLY A C 1
ATOM 606 O O . GLY A 1 78 ? 14.718 0.701 -11.760 1.00 93.00 78 GLY A O 1
ATOM 607 N N . ILE A 1 79 ? 14.716 -0.949 -13.290 1.00 96.00 79 ILE A N 1
ATOM 608 C CA . ILE A 1 79 ? 13.336 -0.811 -13.755 1.00 96.00 79 ILE A CA 1
ATOM 609 C C . ILE A 1 79 ? 12.479 -1.889 -13.094 1.00 96.00 79 ILE A C 1
ATOM 611 O O . ILE A 1 79 ? 12.672 -3.081 -13.300 1.00 96.00 79 ILE A O 1
ATOM 615 N N . TRP A 1 80 ? 11.488 -1.461 -12.314 1.00 96.00 80 TRP A N 1
ATOM 616 C CA . TRP A 1 80 ? 10.593 -2.353 -11.573 1.00 96.00 80 TRP A CA 1
ATOM 617 C C . TRP A 1 80 ? 9.147 -1.999 -11.885 1.00 96.00 80 TRP A C 1
ATOM 619 O O . TRP A 1 80 ? 8.755 -0.832 -11.814 1.00 96.00 80 TRP A O 1
ATOM 629 N N . GLY A 1 81 ? 8.347 -2.997 -12.266 1.00 94.62 81 GLY A N 1
ATOM 630 C CA . GLY A 1 81 ? 6.946 -2.793 -12.646 1.00 94.62 81 GLY A CA 1
ATOM 631 C C . GLY A 1 81 ? 6.751 -1.799 -13.802 1.00 94.62 81 GLY A C 1
ATOM 632 O O . GLY A 1 81 ? 5.695 -1.165 -13.901 1.00 94.62 81 GLY A O 1
ATOM 633 N N . GLY A 1 82 ? 7.760 -1.645 -14.665 1.00 95.50 82 GLY A N 1
ATOM 634 C CA . GLY A 1 82 ? 7.765 -0.713 -15.795 1.00 95.50 82 GLY A CA 1
ATOM 635 C C . GLY A 1 82 ? 7.990 0.752 -15.417 1.00 95.50 82 GLY A C 1
ATOM 636 O O . GLY A 1 82 ? 7.609 1.632 -16.184 1.00 95.50 82 GLY A O 1
ATOM 637 N N . LEU A 1 83 ? 8.537 1.027 -14.230 1.00 96.00 83 LEU A N 1
ATOM 638 C CA . LEU A 1 83 ? 8.933 2.370 -13.807 1.00 96.00 83 LEU A CA 1
ATOM 639 C C . LEU A 1 83 ? 10.439 2.404 -13.555 1.00 96.00 83 LEU A C 1
ATOM 641 O O . LEU A 1 83 ? 10.970 1.483 -12.932 1.00 96.00 83 LEU A O 1
ATOM 645 N N . THR A 1 84 ? 11.105 3.478 -13.972 1.00 95.69 84 THR A N 1
ATOM 646 C CA . THR A 1 84 ? 12.516 3.756 -13.642 1.00 95.69 84 THR A CA 1
ATOM 647 C C . THR A 1 84 ? 12.669 4.245 -12.196 1.00 95.69 84 THR A C 1
ATOM 649 O O . THR A 1 84 ? 11.680 4.592 -11.545 1.00 95.69 84 THR A O 1
ATOM 652 N N . GLU A 1 85 ? 13.901 4.330 -11.678 1.00 93.31 85 GLU A N 1
ATOM 653 C CA . GLU A 1 85 ? 14.172 4.946 -10.365 1.00 93.31 85 GLU A CA 1
ATOM 654 C C . GLU A 1 85 ? 13.524 6.334 -10.242 1.00 93.31 85 GLU A C 1
ATOM 656 O O . GLU A 1 85 ? 12.836 6.630 -9.262 1.00 93.31 85 GLU A O 1
ATOM 661 N N . ALA A 1 86 ? 13.740 7.189 -11.247 1.00 92.25 86 ALA A N 1
ATOM 662 C CA . ALA A 1 86 ? 13.267 8.568 -11.239 1.00 92.25 86 ALA A CA 1
ATOM 663 C C . ALA A 1 86 ? 11.734 8.640 -11.157 1.00 92.25 86 ALA A C 1
ATOM 665 O O . ALA A 1 86 ? 11.192 9.472 -10.429 1.00 92.25 86 ALA A O 1
ATOM 666 N N . GLU A 1 87 ? 11.041 7.730 -11.845 1.00 94.19 87 GLU A N 1
ATOM 667 C CA . GLU A 1 87 ? 9.578 7.625 -11.828 1.00 94.19 87 GLU A CA 1
ATOM 668 C C . GLU A 1 87 ? 9.048 7.038 -10.513 1.00 94.19 87 GLU A C 1
ATOM 670 O O . GLU A 1 87 ? 7.974 7.430 -10.051 1.00 94.19 87 GLU A O 1
ATOM 675 N N . ARG A 1 88 ? 9.797 6.129 -9.873 1.00 95.19 88 ARG A N 1
ATOM 676 C CA . ARG A 1 88 ? 9.422 5.545 -8.573 1.00 95.19 88 ARG A CA 1
ATOM 677 C C . ARG A 1 88 ? 9.693 6.470 -7.391 1.00 95.19 88 ARG A C 1
ATOM 679 O O . ARG A 1 88 ? 9.002 6.359 -6.380 1.00 95.19 88 ARG A O 1
ATOM 686 N N . ARG A 1 89 ? 10.653 7.392 -7.486 1.00 92.75 89 ARG A N 1
ATOM 687 C CA . ARG A 1 89 ? 11.023 8.312 -6.393 1.00 92.75 89 ARG A CA 1
ATOM 688 C C . ARG A 1 89 ? 9.823 9.013 -5.725 1.00 92.75 89 ARG A C 1
ATOM 690 O O . ARG A 1 89 ? 9.676 8.858 -4.513 1.00 92.75 89 ARG A O 1
ATOM 697 N N . PRO A 1 90 ? 8.908 9.684 -6.456 1.00 92.75 90 PRO A N 1
ATOM 698 C CA . PRO A 1 90 ? 7.733 10.300 -5.833 1.00 92.75 90 PRO A CA 1
ATOM 699 C C . PRO A 1 90 ? 6.770 9.281 -5.202 1.00 92.75 90 PRO A C 1
ATOM 701 O O . PRO A 1 90 ? 6.059 9.610 -4.251 1.00 92.75 90 PRO A O 1
ATOM 704 N N . LEU A 1 91 ? 6.738 8.039 -5.700 1.00 91.56 91 LEU A N 1
ATOM 705 C CA . LEU A 1 91 ? 5.908 6.976 -5.130 1.00 91.56 91 LEU A CA 1
ATOM 706 C C . LEU A 1 91 ? 6.450 6.497 -3.784 1.00 91.56 91 LEU A C 1
ATOM 708 O O . LEU A 1 91 ? 5.654 6.255 -2.882 1.00 91.56 91 LEU A O 1
ATOM 712 N N . HIS A 1 92 ? 7.773 6.412 -3.618 1.00 89.94 92 HIS A N 1
ATOM 713 C CA . HIS A 1 92 ? 8.378 6.132 -2.314 1.00 89.94 92 HIS A CA 1
ATOM 714 C C . HIS A 1 92 ? 8.037 7.225 -1.297 1.00 89.94 92 HIS A C 1
ATOM 716 O O . HIS A 1 92 ? 7.586 6.914 -0.192 1.00 89.94 92 HIS A O 1
ATOM 722 N N . ASP A 1 93 ? 8.165 8.495 -1.688 1.00 89.38 93 ASP A N 1
ATOM 723 C CA . ASP A 1 93 ? 7.859 9.632 -0.812 1.00 89.38 93 ASP A CA 1
ATOM 724 C C . ASP A 1 93 ? 6.378 9.639 -0.396 1.00 89.38 93 ASP A C 1
ATOM 726 O O . ASP A 1 93 ? 6.032 9.889 0.763 1.00 89.38 93 ASP A O 1
ATOM 730 N N . GLY A 1 94 ? 5.486 9.308 -1.333 1.00 90.31 94 GLY A N 1
ATOM 731 C CA . GLY A 1 94 ? 4.044 9.228 -1.112 1.00 90.31 94 GLY A CA 1
ATOM 732 C C . GLY A 1 94 ? 3.551 7.928 -0.469 1.00 90.31 94 GLY A C 1
ATOM 733 O O . GLY A 1 94 ? 2.390 7.880 -0.056 1.00 90.31 94 GLY A O 1
ATOM 734 N N . LEU A 1 95 ? 4.388 6.889 -0.349 1.00 90.69 95 LEU A N 1
ATOM 735 C CA . LEU A 1 95 ? 3.943 5.534 0.003 1.00 90.69 95 LEU A CA 1
ATOM 736 C C . LEU A 1 95 ? 3.222 5.492 1.350 1.00 90.69 95 LEU A C 1
ATOM 738 O O . LEU A 1 95 ? 2.166 4.879 1.470 1.00 90.69 95 LEU A O 1
ATOM 742 N N . HIS A 1 96 ? 3.731 6.215 2.349 1.00 90.69 96 HIS A N 1
ATOM 743 C CA . HIS A 1 96 ? 3.108 6.296 3.673 1.00 90.69 96 HIS A CA 1
ATOM 744 C C . HIS A 1 96 ? 1.665 6.845 3.638 1.00 90.69 96 HIS A C 1
ATOM 746 O O . HIS A 1 96 ? 0.869 6.529 4.523 1.00 90.69 96 HIS A O 1
ATOM 752 N N . ARG A 1 97 ? 1.314 7.638 2.612 1.00 92.56 97 ARG A N 1
ATOM 753 C CA . ARG A 1 97 ? -0.026 8.219 2.399 1.00 92.56 97 ARG A CA 1
ATOM 754 C C . ARG A 1 97 ? -0.895 7.420 1.434 1.00 92.56 97 ARG A C 1
ATOM 756 O O . ARG A 1 97 ? -2.068 7.762 1.285 1.00 92.56 97 ARG A O 1
ATOM 763 N N . ARG A 1 98 ? -0.354 6.395 0.766 1.00 91.75 98 ARG A N 1
ATOM 764 C CA . ARG A 1 98 ? -1.143 5.532 -0.120 1.00 91.75 98 ARG A CA 1
ATOM 765 C C . ARG A 1 98 ? -2.283 4.922 0.684 1.00 91.75 98 ARG A C 1
ATOM 767 O O . ARG A 1 98 ? -2.044 4.340 1.737 1.00 91.75 98 ARG A O 1
ATOM 774 N N . LEU A 1 99 ? -3.499 5.040 0.161 1.00 93.75 99 LEU A N 1
ATOM 775 C CA . LEU A 1 99 ? -4.689 4.444 0.745 1.00 93.75 99 LEU A CA 1
ATOM 776 C C . LEU A 1 99 ? -5.373 3.540 -0.281 1.00 93.75 99 LEU A C 1
ATOM 778 O O . LEU A 1 99 ? -6.240 3.989 -1.030 1.00 93.75 99 LEU A O 1
ATOM 782 N N . ASP A 1 100 ? -4.984 2.265 -0.306 1.00 91.69 100 ASP A N 1
ATOM 783 C CA . ASP A 1 100 ? -5.679 1.245 -1.091 1.00 91.69 100 ASP A CA 1
ATOM 784 C C . ASP A 1 100 ? -6.622 0.417 -0.201 1.00 91.69 100 ASP A C 1
ATOM 786 O O . ASP A 1 100 ? -6.213 -0.430 0.599 1.00 91.69 100 ASP A O 1
ATOM 790 N N . TYR A 1 101 ? -7.929 0.625 -0.372 1.00 92.56 101 TYR A N 1
ATOM 791 C CA . TYR A 1 101 ? -8.953 -0.120 0.364 1.00 92.56 101 TYR A CA 1
ATO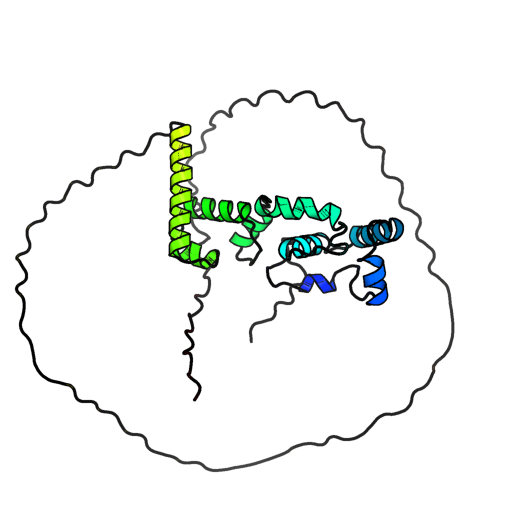M 792 C C . TYR A 1 101 ? -8.948 -1.626 0.071 1.00 92.56 101 TYR A C 1
ATOM 794 O O . TYR A 1 101 ? -9.445 -2.400 0.898 1.00 92.56 101 TYR A O 1
ATOM 802 N N . ARG A 1 102 ? -8.377 -2.080 -1.053 1.00 91.19 102 ARG A N 1
ATOM 803 C CA . ARG A 1 102 ? -8.218 -3.515 -1.337 1.00 91.19 102 ARG A CA 1
ATOM 804 C C . ARG A 1 102 ? -7.265 -4.163 -0.340 1.00 91.19 102 ARG A C 1
ATOM 806 O O . ARG A 1 102 ? -7.557 -5.261 0.126 1.00 91.19 102 ARG A O 1
ATOM 813 N N . ARG A 1 103 ? -6.184 -3.474 0.046 1.00 92.00 103 ARG A N 1
ATOM 814 C CA . ARG A 1 103 ? -5.233 -3.935 1.074 1.00 92.00 103 ARG A CA 1
ATOM 815 C C . ARG A 1 103 ? -5.878 -3.961 2.455 1.00 92.00 103 ARG A C 1
ATOM 817 O O . ARG A 1 103 ? -5.802 -4.971 3.147 1.00 92.00 103 ARG A O 1
ATOM 824 N N . VAL A 1 104 ? -6.622 -2.912 2.807 1.00 94.44 104 VAL A N 1
ATOM 825 C CA . VAL A 1 104 ? -7.406 -2.872 4.055 1.00 94.44 104 VAL A CA 1
ATOM 826 C C . VAL A 1 104 ? -8.412 -4.029 4.117 1.00 94.44 104 VAL A C 1
ATOM 828 O O . VAL A 1 104 ? -8.537 -4.704 5.137 1.00 94.44 104 VAL A O 1
ATOM 831 N N . THR A 1 105 ? -9.115 -4.301 3.018 1.00 93.31 105 THR A N 1
ATOM 832 C CA . THR A 1 105 ? -10.080 -5.407 2.944 1.00 93.31 105 THR A CA 1
ATOM 833 C C . THR A 1 105 ? -9.382 -6.765 3.028 1.00 93.31 105 THR A C 1
ATOM 835 O O . THR A 1 105 ? -9.838 -7.630 3.774 1.00 93.31 105 THR A O 1
ATOM 838 N N . ALA A 1 106 ? -8.258 -6.945 2.328 1.00 90.38 106 ALA A N 1
ATOM 839 C CA . ALA A 1 106 ? -7.454 -8.163 2.389 1.00 90.38 106 ALA A CA 1
ATOM 840 C C . ALA A 1 106 ? -6.973 -8.454 3.821 1.00 90.38 106 ALA A C 1
ATOM 842 O O . ALA A 1 106 ? -7.072 -9.593 4.275 1.00 90.38 106 ALA A O 1
ATOM 843 N N . PHE A 1 107 ? -6.554 -7.425 4.563 1.00 93.19 107 PHE A N 1
ATOM 844 C CA . PHE A 1 107 ? -6.225 -7.551 5.982 1.00 93.19 107 PHE A CA 1
ATOM 845 C C . PHE A 1 107 ? -7.406 -8.094 6.801 1.00 93.19 107 PHE A C 1
ATOM 847 O O . PHE A 1 107 ? -7.257 -9.063 7.545 1.00 93.19 107 PHE A O 1
ATOM 854 N N . PHE A 1 108 ? -8.610 -7.533 6.633 1.00 92.00 108 PHE A N 1
ATOM 855 C CA . PHE A 1 108 ? -9.799 -8.022 7.346 1.00 92.00 108 PHE A CA 1
ATOM 856 C C . PHE A 1 108 ? -10.224 -9.437 6.936 1.00 92.00 108 PHE A C 1
ATOM 858 O O . PHE A 1 108 ? -10.857 -10.134 7.727 1.00 92.00 108 PHE A O 1
ATOM 865 N N . GLN A 1 109 ? -9.847 -9.880 5.737 1.00 88.25 109 GLN A N 1
ATOM 866 C CA . GLN A 1 109 ? -10.006 -11.261 5.276 1.00 88.25 109 GLN A CA 1
ATOM 867 C C . GLN A 1 109 ? -8.937 -12.212 5.848 1.00 88.25 109 GLN A C 1
ATOM 869 O O . GLN A 1 109 ? -8.904 -13.382 5.475 1.00 88.25 109 GLN A O 1
ATOM 874 N N . GLY A 1 110 ? -8.073 -11.738 6.753 1.00 87.19 110 GLY A N 1
ATOM 875 C CA . GLY A 1 110 ? -7.029 -12.539 7.393 1.00 87.19 110 GLY A CA 1
ATOM 876 C C . GLY A 1 110 ? -5.775 -12.714 6.540 1.00 87.19 110 GLY A C 1
ATOM 877 O O . GLY A 1 110 ? -4.973 -13.603 6.820 1.00 87.19 110 GLY A O 1
ATOM 878 N N . ARG A 1 111 ? -5.601 -11.901 5.491 1.00 85.31 111 ARG A N 1
ATOM 879 C CA . ARG A 1 111 ? -4.396 -11.939 4.660 1.00 85.31 111 ARG A CA 1
ATOM 880 C C . ARG A 1 111 ? -3.292 -11.090 5.274 1.00 85.31 111 ARG A C 1
ATOM 882 O O . ARG A 1 111 ? -3.533 -9.978 5.738 1.00 85.31 111 ARG A O 1
ATOM 889 N N . ASP A 1 112 ? -2.074 -11.606 5.200 1.00 86.00 112 ASP A N 1
ATOM 890 C CA . ASP A 1 112 ? -0.876 -10.900 5.636 1.00 86.00 112 ASP A CA 1
ATOM 891 C C . ASP A 1 112 ? -0.387 -9.960 4.528 1.00 86.00 112 ASP A C 1
ATOM 893 O O . ASP A 1 112 ? 0.289 -10.395 3.599 1.00 86.00 112 ASP A O 1
ATOM 897 N N . VAL A 1 113 ? -0.791 -8.689 4.576 1.00 89.25 113 VAL A N 1
ATOM 898 C CA . VAL A 1 113 ? -0.467 -7.662 3.570 1.00 89.25 113 VAL A CA 1
ATOM 899 C C . VAL A 1 113 ? 0.281 -6.498 4.206 1.00 89.25 113 VAL A C 1
ATOM 901 O O . VAL A 1 113 ? -0.004 -6.111 5.341 1.00 89.25 113 VAL A O 1
ATOM 904 N N . HIS A 1 114 ? 1.210 -5.897 3.462 1.00 89.44 114 HIS A N 1
ATOM 905 C CA . HIS A 1 114 ? 1.895 -4.701 3.934 1.00 89.44 114 HIS A CA 1
ATOM 906 C C . HIS A 1 114 ? 0.918 -3.519 3.938 1.00 89.44 114 HIS A C 1
ATOM 908 O O . HIS A 1 114 ? 0.444 -3.094 2.878 1.00 89.44 114 HIS A O 1
ATOM 914 N N . LEU A 1 115 ? 0.612 -3.020 5.138 1.00 92.69 115 LEU A N 1
ATOM 915 C CA . LEU A 1 115 ? -0.233 -1.849 5.350 1.00 92.69 115 LEU A CA 1
ATOM 916 C C . LEU A 1 115 ? 0.634 -0.607 5.523 1.00 92.69 115 LEU A C 1
ATOM 918 O O . LEU A 1 115 ? 1.484 -0.558 6.418 1.00 92.69 115 LEU A O 1
ATOM 922 N N . THR A 1 116 ? 0.367 0.410 4.712 1.00 94.00 116 THR A N 1
ATOM 923 C CA . THR A 1 116 ? 0.931 1.753 4.895 1.00 94.00 116 THR A CA 1
ATOM 924 C C . THR A 1 116 ? 0.356 2.416 6.149 1.00 94.00 116 THR A C 1
ATOM 926 O O . THR A 1 116 ? -0.597 1.923 6.756 1.00 94.00 116 THR A O 1
ATOM 929 N N . GLU A 1 117 ? 0.909 3.563 6.543 1.00 94.50 117 GLU A N 1
ATOM 930 C CA . GLU A 1 117 ? 0.410 4.312 7.702 1.00 94.50 117 GLU A CA 1
ATOM 931 C C . GLU A 1 117 ? -1.065 4.713 7.527 1.00 94.50 117 GLU A C 1
ATOM 933 O O . GLU A 1 117 ? -1.891 4.486 8.414 1.00 94.50 117 GLU A O 1
ATOM 938 N N . ALA A 1 118 ? -1.432 5.233 6.351 1.00 95.75 118 ALA A N 1
ATOM 939 C CA . ALA A 1 118 ? -2.818 5.587 6.049 1.00 95.75 118 ALA A CA 1
ATOM 940 C C . ALA A 1 118 ? -3.760 4.365 6.065 1.00 95.75 118 ALA A C 1
ATOM 942 O O . ALA A 1 118 ? -4.855 4.436 6.628 1.00 95.75 118 ALA A O 1
ATOM 943 N N . GLU A 1 119 ? -3.339 3.229 5.500 1.00 96.94 119 GLU A N 1
ATOM 944 C CA . GLU A 1 119 ? -4.119 1.982 5.499 1.00 96.94 119 GLU A CA 1
ATOM 945 C C . GLU A 1 119 ? -4.289 1.423 6.923 1.00 96.94 119 GLU A C 1
ATOM 947 O O . GLU A 1 119 ? -5.395 1.043 7.325 1.00 96.94 119 GLU A O 1
ATOM 952 N N . ARG A 1 120 ? -3.217 1.442 7.726 1.00 97.25 120 ARG A N 1
ATOM 953 C CA . ARG A 1 120 ? -3.229 1.049 9.142 1.00 97.25 120 ARG A CA 1
ATOM 954 C C . ARG A 1 120 ? -4.186 1.921 9.951 1.00 97.25 120 ARG A C 1
ATOM 956 O O . ARG A 1 120 ? -4.941 1.389 10.767 1.00 97.25 120 ARG A O 1
ATOM 963 N N . GLN A 1 121 ? -4.220 3.230 9.700 1.00 96.75 121 GLN A N 1
ATOM 964 C CA . GLN A 1 121 ? -5.157 4.128 10.374 1.00 96.75 121 GLN A CA 1
ATOM 965 C C . GLN A 1 121 ? -6.618 3.765 10.079 1.00 96.75 121 GLN A C 1
ATOM 967 O O . GLN A 1 121 ? -7.442 3.764 10.996 1.00 96.75 121 GLN A O 1
ATOM 972 N N . VAL A 1 122 ? -6.950 3.399 8.837 1.00 97.44 122 VAL A N 1
ATOM 973 C CA . VAL A 1 122 ? -8.308 2.941 8.492 1.00 97.44 122 VAL A CA 1
ATOM 974 C C . VAL A 1 122 ? -8.662 1.648 9.224 1.00 97.44 122 VAL A C 1
ATOM 976 O O . VAL A 1 122 ? -9.778 1.522 9.735 1.00 97.44 122 VAL A O 1
ATOM 979 N N . VAL A 1 123 ? -7.719 0.707 9.336 1.00 97.69 123 VAL A N 1
ATOM 980 C CA . VAL A 1 123 ? -7.916 -0.517 10.129 1.00 97.69 123 VAL A CA 1
ATOM 981 C C . VAL A 1 123 ? -8.221 -0.183 11.591 1.00 97.69 123 VAL A C 1
ATOM 983 O O . VAL A 1 123 ? -9.159 -0.742 12.162 1.00 97.69 123 VAL A O 1
ATOM 986 N N . ILE A 1 124 ? -7.471 0.745 12.191 1.00 97.94 124 ILE A N 1
ATOM 987 C CA . ILE A 1 124 ? -7.649 1.172 13.587 1.00 97.94 124 ILE A CA 1
ATOM 988 C C . ILE A 1 124 ? -9.014 1.840 13.790 1.00 97.94 124 ILE A C 1
ATOM 990 O O . ILE A 1 124 ? -9.743 1.477 14.717 1.00 97.94 124 ILE A O 1
ATOM 994 N N . ASP A 1 125 ? -9.382 2.779 12.918 1.00 97.31 125 ASP A N 1
ATOM 995 C CA . ASP A 1 125 ? -10.667 3.480 12.983 1.00 97.31 125 ASP A CA 1
ATOM 996 C C . ASP A 1 125 ? -11.834 2.487 12.851 1.00 97.31 125 ASP A C 1
ATOM 998 O O . ASP A 1 125 ? -12.796 2.532 13.625 1.00 97.31 125 ASP A O 1
ATOM 1002 N N . HIS A 1 126 ? -11.730 1.532 11.921 1.00 97.31 126 HIS A N 1
ATOM 1003 C CA . HIS A 1 126 ? -12.725 0.476 11.758 1.00 97.31 126 HIS A CA 1
ATOM 1004 C C . HIS A 1 126 ? -12.805 -0.426 12.997 1.00 97.31 126 HIS A C 1
ATOM 1006 O O . HIS A 1 126 ? -13.902 -0.710 13.484 1.00 97.31 126 HIS A O 1
ATOM 1012 N N . ALA A 1 127 ? -11.663 -0.854 13.541 1.00 97.19 127 ALA A N 1
ATOM 1013 C CA . ALA A 1 127 ? -11.597 -1.673 14.749 1.00 97.19 127 ALA A CA 1
ATOM 1014 C C . ALA A 1 127 ? -12.264 -0.969 15.943 1.00 97.19 127 ALA A C 1
ATOM 1016 O O . ALA A 1 127 ? -13.022 -1.599 16.686 1.00 97.19 127 ALA A O 1
ATOM 1017 N N . TYR A 1 128 ? -12.054 0.344 16.087 1.00 97.44 128 TYR A N 1
ATOM 1018 C CA . TYR A 1 128 ? -12.719 1.153 17.107 1.00 97.44 128 TYR A CA 1
ATOM 1019 C C . TYR A 1 128 ? -14.243 1.167 16.933 1.00 97.44 128 TYR A C 1
ATOM 1021 O O . TYR A 1 128 ? -14.967 0.847 17.877 1.00 97.44 128 TYR A O 1
ATOM 1029 N N . VAL A 1 129 ? -14.742 1.464 15.726 1.00 95.31 129 VAL A N 1
ATOM 1030 C CA . VAL A 1 129 ? -16.191 1.485 15.434 1.00 95.31 129 VAL A CA 1
ATOM 1031 C C . VAL A 1 129 ? -16.835 0.116 15.679 1.00 95.31 129 VAL A C 1
ATOM 1033 O O . VAL A 1 129 ? -17.977 0.029 16.129 1.00 95.31 129 VAL A O 1
ATOM 1036 N N . ARG A 1 130 ? -16.093 -0.967 15.438 1.00 95.50 130 ARG A N 1
ATOM 1037 C CA . ARG A 1 130 ? -16.527 -2.344 15.712 1.00 95.50 130 ARG A CA 1
ATOM 1038 C C . ARG A 1 130 ? -16.404 -2.763 17.179 1.00 95.50 130 ARG A C 1
ATOM 1040 O O . ARG A 1 130 ? -16.799 -3.880 17.506 1.00 95.50 130 ARG A O 1
ATOM 1047 N N . GLY A 1 131 ? -15.864 -1.915 18.053 1.00 96.75 131 GLY A N 1
ATOM 1048 C CA . GLY A 1 131 ? -15.699 -2.211 19.476 1.00 96.75 131 GLY A CA 1
ATOM 1049 C C . GLY A 1 131 ? -14.630 -3.266 19.765 1.00 96.75 131 GLY A C 1
ATOM 1050 O O . GLY A 1 131 ? -14.773 -4.042 20.711 1.00 96.75 131 GLY A O 1
ATOM 1051 N N . TRP A 1 132 ? -13.573 -3.338 18.951 1.00 97.56 132 TRP A N 1
ATOM 1052 C CA . TRP A 1 132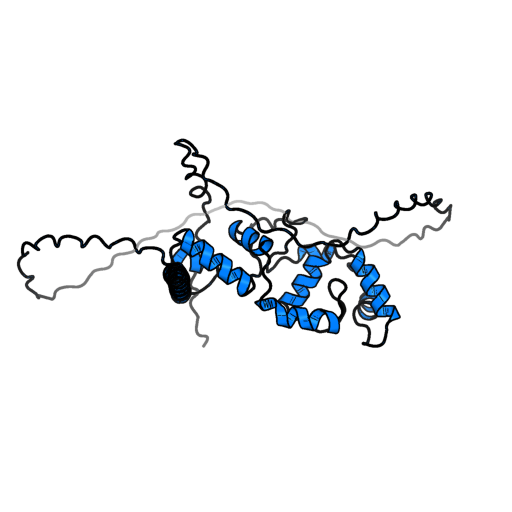 ? -12.474 -4.270 19.195 1.00 97.56 132 TRP A CA 1
ATOM 1053 C C . TRP A 1 132 ? -11.781 -3.979 20.528 1.00 97.56 132 TRP A C 1
ATOM 1055 O O . TRP A 1 132 ? -11.535 -2.830 20.899 1.00 97.56 132 TRP A O 1
ATOM 1065 N N . ARG A 1 133 ? -11.419 -5.052 21.239 1.00 98.06 133 ARG A N 1
ATOM 1066 C CA . ARG A 1 133 ? -10.549 -4.970 22.414 1.00 98.06 133 ARG A CA 1
ATOM 1067 C C . ARG A 1 133 ? -9.096 -4.719 21.985 1.00 98.06 133 ARG A C 1
ATOM 1069 O O . ARG A 1 133 ? -8.699 -5.216 20.928 1.00 98.06 133 ARG A O 1
ATOM 1076 N N . PRO A 1 134 ? -8.278 -4.040 22.814 1.00 98.31 134 PRO A N 1
ATOM 1077 C CA . PRO A 1 134 ? -6.871 -3.802 22.496 1.00 98.31 134 PRO A CA 1
ATOM 1078 C C . PRO A 1 134 ? -6.077 -5.089 22.240 1.00 98.31 134 PRO A C 1
ATOM 1080 O O . PRO A 1 134 ? -5.229 -5.093 21.358 1.00 98.31 134 PRO A O 1
ATOM 1083 N N . ASP A 1 135 ? -6.392 -6.185 22.941 1.00 98.00 135 ASP A N 1
ATOM 1084 C CA . ASP A 1 135 ? -5.767 -7.505 22.749 1.00 98.00 135 ASP A CA 1
ATOM 1085 C C . ASP A 1 135 ? -5.916 -8.007 21.303 1.00 98.00 135 ASP A C 1
ATOM 1087 O O . ASP A 1 135 ? -4.950 -8.422 20.667 1.00 98.00 135 ASP A O 1
ATOM 1091 N N . ARG A 1 136 ? -7.132 -7.892 20.750 1.00 97.19 136 ARG A N 1
ATOM 1092 C CA . ARG A 1 136 ? -7.445 -8.319 19.381 1.00 97.19 136 ARG A CA 1
ATOM 1093 C C . ARG A 1 136 ? -6.724 -7.457 18.348 1.00 97.19 136 ARG A C 1
ATOM 1095 O O . ARG A 1 136 ? -6.206 -7.987 17.373 1.00 97.19 136 ARG A O 1
ATOM 1102 N N . LEU A 1 137 ? -6.688 -6.139 18.558 1.00 97.25 137 LEU A N 1
ATOM 1103 C CA . LEU A 1 137 ? -5.979 -5.228 17.656 1.00 97.25 137 LEU A CA 1
ATOM 1104 C C . LEU A 1 137 ? -4.462 -5.461 17.701 1.00 97.25 137 LEU A C 1
ATOM 1106 O O . LEU A 1 137 ? -3.816 -5.447 16.657 1.00 97.25 137 LEU A O 1
ATOM 1110 N N . ALA A 1 138 ? -3.911 -5.704 18.893 1.00 97.38 138 ALA A N 1
ATOM 1111 C CA . ALA A 1 138 ? -2.500 -6.012 19.090 1.00 97.38 138 ALA A CA 1
ATOM 1112 C C . ALA A 1 138 ? -2.085 -7.271 18.324 1.00 97.38 138 ALA A C 1
ATOM 1114 O O . ALA A 1 138 ? -1.110 -7.233 17.576 1.00 97.38 138 ALA A O 1
ATOM 1115 N N . ALA A 1 139 ? -2.874 -8.342 18.445 1.00 94.38 139 ALA A N 1
ATOM 1116 C CA . ALA A 1 139 ? -2.655 -9.574 17.697 1.00 94.38 139 ALA A CA 1
ATOM 1117 C C . ALA A 1 139 ? -2.807 -9.367 16.181 1.00 94.38 139 ALA A C 1
ATOM 1119 O O . ALA A 1 139 ? -1.970 -9.826 15.413 1.00 94.38 139 ALA A O 1
ATOM 1120 N N . ALA A 1 140 ? -3.833 -8.643 15.727 1.00 93.38 140 ALA A N 1
ATOM 1121 C CA . ALA A 1 140 ? -4.075 -8.470 14.296 1.00 93.38 140 ALA A CA 1
ATOM 1122 C C . ALA A 1 140 ? -2.985 -7.629 13.603 1.00 93.38 140 ALA A C 1
ATOM 1124 O O . ALA A 1 140 ? -2.559 -7.968 12.507 1.00 93.38 140 ALA A O 1
ATOM 1125 N N . LEU A 1 141 ? -2.511 -6.553 14.242 1.00 94.69 141 LEU A N 1
ATOM 1126 C CA . LEU A 1 141 ? -1.484 -5.662 13.682 1.00 94.69 141 LEU A CA 1
ATOM 1127 C C . LEU A 1 141 ? -0.044 -6.026 14.081 1.00 94.69 141 LEU A C 1
ATOM 1129 O O . LEU A 1 141 ? 0.871 -5.298 13.694 1.00 94.69 141 LEU A O 1
ATOM 1133 N N . GLN A 1 142 ? 0.148 -7.096 14.863 1.00 93.19 142 GLN A N 1
ATOM 1134 C CA . GLN A 1 142 ? 1.443 -7.523 15.414 1.00 93.19 142 GLN A CA 1
ATOM 1135 C C . GLN A 1 142 ? 2.170 -6.391 16.170 1.00 93.19 142 GLN A C 1
ATOM 1137 O O . GLN A 1 142 ? 3.357 -6.136 15.983 1.00 93.19 142 GLN A O 1
ATOM 1142 N N . ILE A 1 143 ? 1.438 -5.684 17.036 1.00 96.62 143 ILE A N 1
ATOM 1143 C CA . ILE A 1 143 ? 1.950 -4.574 17.858 1.00 96.62 143 ILE A CA 1
ATOM 1144 C C . ILE A 1 143 ? 1.791 -4.868 19.350 1.00 96.62 143 ILE A C 1
ATOM 1146 O O . ILE A 1 143 ? 1.019 -5.732 19.759 1.00 96.62 143 ILE A O 1
ATOM 1150 N N . SER A 1 144 ? 2.475 -4.101 20.202 1.00 98.25 144 SER A N 1
ATOM 1151 C CA . SER A 1 144 ? 2.297 -4.242 21.650 1.00 98.25 144 SER A CA 1
ATOM 1152 C C . SER A 1 144 ? 0.870 -3.887 22.094 1.00 98.25 144 SER A C 1
ATOM 1154 O O . SER A 1 144 ? 0.260 -2.933 21.604 1.00 98.25 144 SER A O 1
ATOM 1156 N N . HIS A 1 145 ? 0.360 -4.592 23.109 1.00 98.31 145 HIS A N 1
ATOM 1157 C CA . HIS A 1 145 ? -0.949 -4.306 23.712 1.00 98.31 145 HIS A CA 1
ATOM 1158 C C . HIS A 1 145 ? -1.072 -2.855 24.214 1.00 98.31 145 HIS A C 1
ATOM 1160 O O . HIS A 1 145 ? -2.123 -2.225 24.078 1.00 98.31 145 HIS A O 1
ATOM 1166 N N . LYS A 1 146 ? 0.013 -2.288 24.770 1.00 98.50 146 LYS A N 1
ATOM 1167 C CA . LYS A 1 146 ? 0.044 -0.879 25.194 1.00 98.50 146 LYS A CA 1
ATOM 1168 C C . LYS A 1 146 ? -0.207 0.051 24.010 1.00 98.50 146 LYS A C 1
ATOM 1170 O O . LYS A 1 146 ? -1.077 0.911 24.107 1.00 98.50 146 LYS A O 1
ATOM 1175 N N . HIS A 1 147 ? 0.511 -0.164 22.912 1.00 98.19 147 HIS A N 1
ATOM 1176 C CA . HIS A 1 147 ? 0.375 0.652 21.714 1.00 98.19 147 HIS A CA 1
ATOM 1177 C C . HIS A 1 147 ? -1.023 0.520 21.095 1.00 98.19 147 HIS A C 1
ATOM 1179 O O . HIS A 1 147 ? -1.663 1.531 20.825 1.00 98.19 147 HIS A O 1
ATOM 1185 N N . ALA A 1 148 ? -1.564 -0.699 20.992 1.00 98.38 148 ALA A N 1
ATOM 1186 C CA . ALA A 1 148 ? -2.931 -0.926 20.518 1.00 98.38 148 ALA A CA 1
ATOM 1187 C C . ALA A 1 148 ? -3.984 -0.168 21.349 1.00 98.38 148 ALA A C 1
ATOM 1189 O O . ALA A 1 148 ? -4.921 0.416 20.802 1.00 98.38 148 ALA A O 1
ATOM 1190 N N . ARG A 1 149 ? -3.822 -0.130 22.678 1.00 98.56 149 ARG A N 1
ATOM 1191 C CA . ARG A 1 149 ? -4.705 0.635 23.571 1.00 98.56 149 ARG A CA 1
ATOM 1192 C C . ARG A 1 149 ? -4.629 2.136 23.307 1.00 98.56 149 ARG A C 1
ATOM 1194 O O . ARG A 1 149 ? -5.661 2.806 23.313 1.00 98.56 149 ARG A O 1
ATOM 1201 N N . ASP A 1 150 ? -3.423 2.656 23.108 1.00 98.50 150 ASP A N 1
ATOM 1202 C CA . ASP A 1 150 ? -3.209 4.078 22.845 1.00 98.50 150 ASP A CA 1
ATOM 1203 C C . ASP A 1 150 ? -3.795 4.474 21.480 1.00 98.50 150 ASP A C 1
ATOM 1205 O O . ASP A 1 150 ? -4.485 5.488 21.396 1.00 98.50 150 ASP A O 1
ATOM 1209 N N . LEU A 1 151 ? -3.650 3.630 20.453 1.00 98.31 151 LEU A N 1
ATOM 1210 C CA . LEU A 1 151 ? -4.270 3.824 19.136 1.00 98.31 151 LEU A CA 1
ATOM 1211 C C . LEU A 1 151 ? -5.804 3.835 19.204 1.00 98.31 151 LEU A C 1
ATOM 1213 O O . LEU A 1 151 ? -6.443 4.737 18.667 1.00 98.31 151 LEU A O 1
ATOM 1217 N N . LEU A 1 152 ? -6.419 2.893 19.928 1.00 98.38 152 LEU A N 1
ATOM 1218 C CA . LEU A 1 152 ? -7.877 2.888 20.121 1.00 98.38 152 LEU A CA 1
ATOM 1219 C C . LEU A 1 152 ? -8.365 4.118 20.902 1.00 98.38 152 LEU A C 1
ATOM 1221 O O . LEU A 1 152 ? -9.455 4.626 20.640 1.00 98.38 152 LEU A O 1
ATOM 1225 N N . ARG A 1 153 ? -7.562 4.631 21.844 1.00 98.06 153 ARG A N 1
ATOM 1226 C CA . ARG A 1 153 ? -7.855 5.895 22.536 1.00 98.06 153 ARG A CA 1
ATOM 1227 C C . ARG A 1 153 ? -7.775 7.085 21.577 1.00 98.06 153 ARG A C 1
ATOM 1229 O O . ARG A 1 153 ? -8.644 7.950 21.632 1.00 98.06 153 ARG A O 1
ATOM 1236 N N . GLN A 1 154 ? -6.767 7.133 20.709 1.00 97.94 154 GLN A N 1
ATOM 1237 C CA . GLN A 1 154 ? -6.639 8.182 19.694 1.00 97.94 154 GLN A CA 1
ATOM 1238 C C . GLN A 1 154 ? -7.817 8.157 18.711 1.00 97.94 154 GLN A C 1
ATOM 1240 O O . GLN A 1 154 ? -8.402 9.206 18.453 1.00 97.94 154 GLN A O 1
ATOM 1245 N N . ALA A 1 155 ? -8.242 6.975 18.254 1.00 97.38 155 ALA A N 1
ATOM 1246 C CA . ALA A 1 155 ? -9.436 6.821 17.421 1.00 97.38 155 ALA A CA 1
ATOM 1247 C C . ALA A 1 155 ? -10.707 7.322 18.134 1.00 97.38 155 ALA A C 1
ATOM 1249 O O . ALA A 1 155 ? -11.505 8.055 17.549 1.00 97.38 155 ALA A O 1
ATOM 1250 N N . ALA A 1 156 ? -10.866 7.011 19.426 1.00 95.94 156 ALA A N 1
ATOM 1251 C CA . ALA A 1 156 ? -11.971 7.530 20.233 1.00 95.94 156 ALA A CA 1
ATOM 1252 C C . ALA A 1 156 ? -11.957 9.064 20.331 1.00 95.94 156 ALA A C 1
ATOM 1254 O O . ALA A 1 156 ? -13.004 9.700 20.204 1.00 95.94 156 ALA A O 1
ATOM 1255 N N . ASN A 1 157 ? -10.779 9.659 20.532 1.00 96.12 157 ASN A N 1
ATOM 1256 C CA . ASN A 1 157 ? -10.617 11.112 20.572 1.00 96.12 157 ASN A CA 1
ATOM 1257 C C . ASN A 1 157 ? -10.941 11.744 19.212 1.00 96.12 157 ASN A C 1
ATOM 1259 O O . ASN A 1 157 ? -11.688 12.714 19.170 1.00 96.12 157 ASN A O 1
ATOM 1263 N N . LYS A 1 158 ? -10.484 11.145 18.106 1.00 94.50 158 LYS A N 1
ATOM 1264 C CA . LYS A 1 158 ? -10.808 11.582 16.739 1.00 94.50 158 LYS A CA 1
ATOM 1265 C C . LYS A 1 158 ? -12.319 11.607 16.493 1.00 94.50 158 LYS A C 1
ATOM 1267 O O . LYS A 1 158 ? -12.839 12.584 15.959 1.00 94.50 158 LYS A O 1
ATOM 1272 N N . VAL A 1 159 ? -13.038 10.562 16.909 1.00 93.06 159 VAL A N 1
ATOM 1273 C CA . VAL A 1 159 ? -14.509 10.518 16.811 1.00 93.06 159 VAL A CA 1
ATOM 1274 C C . VAL A 1 159 ? -15.154 11.570 17.712 1.00 93.06 159 VAL A C 1
ATOM 1276 O O . VAL A 1 159 ? -16.070 12.262 17.278 1.00 93.06 159 VAL A O 1
ATOM 1279 N N . PHE A 1 160 ? -14.654 11.746 18.936 1.00 91.38 160 PHE A N 1
ATOM 1280 C CA . PHE A 1 160 ? -15.146 12.779 19.846 1.00 91.38 160 PHE A CA 1
ATOM 1281 C C . PHE A 1 160 ? -14.962 14.199 19.285 1.00 91.38 160 PHE A C 1
ATOM 1283 O O . PHE A 1 160 ? -15.891 15.004 19.348 1.00 91.38 160 PHE A O 1
ATOM 1290 N N . ASP A 1 161 ? -13.799 14.505 18.712 1.00 92.62 161 ASP A N 1
ATOM 1291 C CA . ASP A 1 161 ? -13.508 15.806 18.107 1.00 92.62 161 ASP A CA 1
ATOM 1292 C C . ASP A 1 161 ? -14.355 16.064 16.863 1.00 92.62 161 ASP A C 1
ATOM 1294 O O . ASP A 1 161 ? -14.866 17.174 16.681 1.00 92.62 161 ASP A O 1
ATOM 1298 N N . ARG A 1 162 ? -14.579 15.026 16.053 1.00 93.38 162 ARG A N 1
ATOM 1299 C CA . ARG A 1 162 ? -15.514 15.059 14.927 1.00 93.38 162 ARG A CA 1
ATOM 1300 C C . ARG A 1 162 ? -16.926 15.407 15.408 1.00 93.38 162 ARG A C 1
ATOM 1302 O O . ARG A 1 162 ? -17.515 16.370 14.932 1.00 93.38 162 ARG A O 1
ATOM 1309 N N . ASP A 1 163 ? -17.451 14.661 16.374 1.00 93.06 163 ASP A N 1
ATOM 1310 C CA . ASP A 1 163 ? -18.806 14.843 16.908 1.00 93.06 163 ASP A CA 1
ATOM 1311 C C . ASP A 1 163 ? -18.987 16.225 17.550 1.00 93.06 163 ASP A C 1
ATOM 1313 O O . ASP A 1 163 ? -20.017 16.869 17.355 1.00 93.06 163 ASP A O 1
ATOM 1317 N N . ARG A 1 164 ? -17.958 16.719 18.253 1.00 92.12 164 ARG A N 1
ATOM 1318 C CA . ARG A 1 164 ? -17.914 18.089 18.781 1.00 92.12 164 ARG A CA 1
ATOM 1319 C C . ARG A 1 164 ? -18.004 19.124 17.661 1.00 92.12 164 ARG A C 1
ATOM 1321 O O . ARG A 1 164 ? -18.766 20.076 17.789 1.00 92.12 164 ARG A O 1
ATOM 1328 N N . THR A 1 165 ? -17.247 18.928 16.583 1.00 94.12 165 THR A N 1
ATOM 1329 C CA . THR A 1 165 ? -17.236 19.826 15.416 1.00 94.12 165 THR A CA 1
ATOM 1330 C C . THR A 1 165 ? -18.598 19.876 14.727 1.00 94.12 165 THR A C 1
ATOM 1332 O O . THR A 1 165 ? -19.057 20.956 14.369 1.00 94.12 165 THR A O 1
ATOM 1335 N N . TYR A 1 166 ? -19.278 18.735 14.597 1.00 93.31 166 TYR A N 1
ATOM 1336 C CA . TYR A 1 166 ? -20.604 18.654 13.972 1.00 93.31 166 TYR A CA 1
ATOM 1337 C C . TYR A 1 166 ? -21.779 18.866 14.945 1.00 93.31 166 TYR A C 1
ATOM 1339 O O . TYR A 1 166 ? -22.928 18.653 14.566 1.00 93.31 166 TYR A O 1
ATOM 1347 N N . GLY A 1 167 ? -21.528 19.265 16.199 1.00 89.75 167 GLY A N 1
ATOM 1348 C CA . GLY A 1 167 ? -22.585 19.547 17.179 1.00 89.75 167 GLY A CA 1
ATOM 1349 C C . GLY A 1 167 ? -23.414 18.327 17.604 1.00 89.75 167 GLY A C 1
ATOM 1350 O O . GLY A 1 167 ? -24.534 18.488 18.089 1.00 89.75 167 GLY A O 1
ATOM 1351 N N . VAL A 1 168 ? -22.887 17.108 17.440 1.00 88.50 168 VAL A N 1
ATOM 1352 C CA . VAL A 1 168 ? -23.588 15.866 17.787 1.00 88.50 168 VAL A CA 1
ATOM 1353 C C . VAL A 1 168 ? -23.801 15.812 19.309 1.00 88.50 168 VAL A C 1
ATOM 1355 O O . VAL A 1 168 ? -22.828 15.840 20.074 1.00 88.50 168 VAL A O 1
ATOM 1358 N N . PRO A 1 169 ? -25.055 15.726 19.796 1.00 78.81 169 PRO A N 1
ATOM 1359 C CA . PRO A 1 169 ? -25.329 15.720 21.226 1.00 78.81 169 PRO A CA 1
ATOM 1360 C C . PRO A 1 169 ? -24.691 14.516 21.918 1.00 78.81 169 PRO A C 1
ATOM 1362 O O . PRO A 1 169 ? -24.893 13.365 21.527 1.00 78.81 169 PRO A O 1
ATOM 1365 N N . ARG A 1 170 ? -23.957 14.759 23.010 1.00 75.31 170 ARG A N 1
ATOM 1366 C CA . ARG A 1 170 ? -23.421 13.656 23.815 1.00 75.31 170 ARG A CA 1
ATOM 1367 C C . ARG A 1 170 ? -24.571 12.909 24.497 1.00 75.31 170 ARG A C 1
ATOM 1369 O O . ARG A 1 170 ? -25.412 13.553 25.132 1.00 75.31 170 ARG A O 1
ATOM 1376 N N . PRO A 1 171 ? -24.577 11.565 24.492 1.00 68.00 171 PRO A N 1
ATOM 1377 C CA . PRO A 1 171 ? -25.496 10.817 25.333 1.00 68.00 171 PRO A CA 1
ATOM 1378 C C . PRO A 1 171 ? -25.219 11.166 26.801 1.00 68.00 171 PRO A C 1
ATOM 1380 O O . PRO A 1 171 ? -24.103 11.005 27.306 1.00 68.00 171 PRO A O 1
ATOM 1383 N N . LYS A 1 172 ? -26.237 11.690 27.493 1.00 72.06 172 LYS A N 1
ATOM 1384 C CA . LYS A 1 172 ? -26.145 12.051 28.912 1.00 72.06 172 LYS A CA 1
ATOM 1385 C C . LYS A 1 172 ? -25.783 10.793 29.707 1.00 72.06 172 LYS A C 1
ATOM 1387 O O . LYS A 1 172 ? -26.549 9.829 29.723 1.00 72.06 172 LYS A O 1
ATOM 1392 N N . LYS A 1 173 ? -24.629 10.784 30.387 1.00 68.31 173 LYS A N 1
ATOM 1393 C CA . LYS A 1 173 ? -24.281 9.701 31.321 1.00 68.31 173 LYS A CA 1
ATOM 1394 C C . LYS A 1 173 ? -25.361 9.642 32.406 1.00 68.31 173 LYS A C 1
ATOM 1396 O O . LYS A 1 173 ? -25.438 10.546 33.236 1.00 68.31 173 LYS A O 1
ATOM 1401 N N . LYS A 1 174 ? -26.178 8.581 32.436 1.00 59.06 174 LYS A N 1
ATOM 1402 C CA . LYS A 1 174 ? -27.005 8.281 33.615 1.00 59.06 174 LYS A CA 1
ATOM 1403 C C . LYS A 1 174 ? -26.042 8.091 34.791 1.00 59.06 174 LYS A C 1
ATOM 1405 O O . LYS A 1 174 ? -25.241 7.157 34.777 1.00 59.06 174 LYS A O 1
ATOM 1410 N N . ARG A 1 175 ? -26.074 8.994 35.782 1.00 59.34 175 ARG A N 1
ATOM 1411 C CA . ARG A 1 175 ? -25.366 8.788 37.056 1.00 59.34 175 ARG A CA 1
ATOM 1412 C C . ARG A 1 175 ? -25.853 7.446 37.597 1.00 59.34 175 ARG A C 1
ATOM 1414 O O . ARG A 1 175 ? -27.048 7.295 37.844 1.00 59.34 175 ARG A O 1
ATOM 1421 N N . LYS A 1 176 ? -24.958 6.464 37.738 1.00 59.28 176 LYS A N 1
ATOM 1422 C CA . LYS A 1 176 ? -25.273 5.260 38.511 1.00 59.28 176 LYS A CA 1
ATOM 1423 C C . LYS A 1 176 ? -25.639 5.751 39.911 1.00 59.28 176 LYS A C 1
ATOM 1425 O O . LYS A 1 176 ? -24.823 6.410 40.551 1.00 59.28 176 LYS A O 1
ATOM 1430 N N . LYS A 1 177 ? -26.886 5.523 40.331 1.00 52.12 177 LYS A N 1
ATOM 1431 C CA . LYS A 1 177 ? -27.331 5.793 41.700 1.00 52.12 177 LYS A CA 1
ATOM 1432 C C . LYS A 1 177 ? -26.410 4.958 42.590 1.00 52.12 177 LYS A C 1
ATOM 1434 O O . LYS A 1 177 ? -26.348 3.747 42.403 1.00 52.12 177 LYS A O 1
ATOM 1439 N N . ALA A 1 178 ? -25.620 5.611 43.437 1.00 53.31 178 ALA A N 1
ATOM 1440 C CA . ALA A 1 178 ? -24.758 4.912 44.374 1.00 53.31 178 ALA A CA 1
ATOM 1441 C C . ALA A 1 178 ? -25.655 4.023 45.240 1.00 53.31 178 ALA A C 1
ATOM 1443 O O . ALA A 1 178 ? -26.530 4.526 45.944 1.00 53.31 178 ALA A O 1
ATOM 1444 N N . THR A 1 179 ? -25.499 2.708 45.126 1.00 52.94 179 THR A N 1
ATOM 1445 C CA . THR A 1 179 ? -26.051 1.778 46.105 1.00 52.94 179 THR A CA 1
ATOM 1446 C C . THR A 1 179 ? -25.348 2.083 47.430 1.00 52.94 179 THR A C 1
ATOM 1448 O O . THR A 1 179 ? -24.115 2.164 47.427 1.00 52.94 179 THR A O 1
ATOM 1451 N N . PRO A 1 180 ? -26.068 2.308 48.543 1.00 49.44 180 PRO A N 1
ATOM 1452 C CA . PRO A 1 180 ? -25.423 2.495 49.831 1.00 49.44 180 PRO A CA 1
ATOM 1453 C C . PRO A 1 180 ? -24.633 1.227 50.147 1.00 49.44 180 PRO A C 1
ATOM 1455 O O . PRO A 1 180 ? -25.178 0.126 50.147 1.00 49.44 180 PRO A O 1
ATOM 1458 N N . SER A 1 181 ? -23.333 1.391 50.367 1.00 49.38 181 SER A N 1
ATOM 1459 C CA . SER A 1 181 ? -22.479 0.359 50.934 1.00 49.38 181 SER A CA 1
ATOM 1460 C C . SER A 1 181 ? -22.960 0.089 52.357 1.00 49.38 181 SER A C 1
ATOM 1462 O O . SER A 1 181 ? -22.600 0.823 53.275 1.00 49.38 181 SER A O 1
ATOM 1464 N N . THR A 1 182 ? -23.776 -0.945 52.556 1.00 48.78 182 THR A N 1
ATOM 1465 C CA . THR A 1 182 ? -23.947 -1.543 53.882 1.00 48.78 182 THR A CA 1
ATOM 1466 C C . THR A 1 182 ? -22.577 -2.046 54.320 1.00 48.78 182 THR A C 1
ATOM 1468 O O . THR A 1 182 ? -21.985 -2.892 53.651 1.00 48.78 182 THR A O 1
ATOM 1471 N N . GLY A 1 183 ? -22.041 -1.453 55.387 1.00 46.78 183 GLY A N 1
ATOM 1472 C CA . GLY A 1 183 ? -20.720 -1.772 55.913 1.00 46.78 183 GLY A CA 1
ATOM 1473 C C . GLY A 1 183 ? -20.588 -3.259 56.230 1.00 46.78 183 GLY A C 1
ATOM 1474 O O . GLY A 1 183 ? -21.347 -3.800 57.029 1.00 46.78 183 GLY A O 1
ATOM 1475 N N . GLY A 1 184 ? -19.610 -3.907 55.600 1.00 44.81 184 GLY A N 1
ATOM 1476 C CA . GLY A 1 184 ? -19.050 -5.157 56.099 1.00 44.81 184 GLY A CA 1
ATOM 1477 C C . GLY A 1 184 ? -18.007 -4.845 57.181 1.00 44.81 184 GLY A C 1
ATOM 1478 O O . GLY A 1 184 ? -17.252 -3.883 57.012 1.00 44.81 184 GLY A O 1
ATOM 1479 N N . PRO A 1 185 ? -17.964 -5.598 58.293 1.00 52.75 185 PRO A N 1
ATOM 1480 C CA . PRO A 1 185 ? -17.005 -5.362 59.366 1.00 52.75 185 PRO A CA 1
ATOM 1481 C C . PRO A 1 185 ? -15.560 -5.661 58.934 1.00 52.75 185 PRO A C 1
ATOM 1483 O O . PRO A 1 185 ? -15.299 -6.471 58.046 1.00 52.75 185 PRO A O 1
ATOM 1486 N N . ALA A 1 186 ? -14.638 -4.948 59.582 1.00 43.22 186 ALA A N 1
ATOM 1487 C CA . ALA A 1 186 ? -13.208 -4.881 59.301 1.00 43.22 186 ALA A CA 1
ATOM 1488 C C . ALA A 1 186 ? -12.481 -6.244 59.342 1.00 43.22 186 ALA A C 1
ATOM 1490 O O . ALA A 1 186 ? -12.803 -7.081 60.188 1.00 43.22 186 ALA A O 1
ATOM 1491 N N . PRO A 1 187 ? -11.443 -6.455 58.507 1.00 44.84 187 PRO A N 1
ATOM 1492 C CA . PRO A 1 187 ? -10.556 -7.602 58.640 1.00 44.84 187 PRO A CA 1
ATOM 1493 C C . PRO A 1 187 ? -9.504 -7.347 59.729 1.00 44.84 187 PRO A C 1
ATOM 1495 O O . PRO A 1 187 ? -8.800 -6.337 59.711 1.00 44.84 187 PRO A O 1
ATOM 1498 N N . ALA A 1 188 ? -9.371 -8.292 60.657 1.00 36.06 188 ALA A N 1
ATOM 1499 C CA . ALA A 1 188 ? -8.217 -8.401 61.540 1.00 36.06 188 ALA A CA 1
ATOM 1500 C C . ALA A 1 188 ? -7.079 -9.156 60.826 1.00 36.06 188 ALA A C 1
ATOM 1502 O O . ALA A 1 188 ? -7.310 -10.150 60.139 1.00 36.06 188 ALA A O 1
ATOM 1503 N N . ALA A 1 189 ? -5.850 -8.694 61.023 1.00 36.53 189 ALA A N 1
ATOM 1504 C CA . ALA A 1 189 ? -4.594 -9.362 60.674 1.00 36.53 189 ALA A CA 1
ATOM 1505 C C . ALA A 1 189 ? -3.652 -9.262 61.895 1.00 36.53 189 ALA A C 1
ATOM 1507 O O . ALA A 1 189 ? -3.923 -8.422 62.757 1.00 36.53 189 ALA A O 1
ATOM 1508 N N . PRO A 1 190 ? -2.495 -9.952 61.964 1.00 45.69 190 PRO A N 1
ATOM 1509 C CA . PRO A 1 190 ? -2.060 -11.196 61.317 1.00 45.69 190 PRO A CA 1
ATOM 1510 C C . PRO A 1 190 ? -1.552 -12.245 62.344 1.00 45.69 190 PRO A C 1
ATOM 1512 O O . PRO A 1 190 ? -1.234 -11.923 63.485 1.00 45.69 190 PRO A O 1
ATOM 1515 N N . GLY A 1 191 ? -1.385 -13.501 61.922 1.00 31.83 191 GLY A N 1
ATOM 1516 C CA . GLY A 1 191 ? -0.673 -14.524 62.696 1.00 31.83 191 GLY A CA 1
ATOM 1517 C C . GLY A 1 191 ? -0.011 -15.556 61.781 1.00 31.83 191 GLY A C 1
ATOM 1518 O O . GLY A 1 191 ? -0.686 -16.217 61.000 1.00 31.83 191 GLY A O 1
ATOM 1519 N N . ALA A 1 192 ? 1.310 -15.669 61.876 1.00 35.44 192 ALA A N 1
ATOM 1520 C CA . ALA A 1 192 ? 2.170 -16.722 61.322 1.00 35.44 192 ALA A CA 1
ATOM 1521 C C . ALA A 1 192 ? 3.096 -17.197 62.471 1.00 35.44 192 ALA A C 1
ATOM 1523 O O . ALA A 1 192 ? 3.116 -16.507 63.495 1.00 35.44 192 ALA A O 1
ATOM 1524 N N . PRO A 1 193 ? 3.923 -18.260 62.354 1.00 46.62 193 PRO A N 1
ATOM 1525 C CA . PRO A 1 193 ? 4.156 -19.178 61.230 1.00 46.62 193 PRO A CA 1
ATOM 1526 C C . PRO A 1 193 ? 4.125 -20.675 61.642 1.00 46.62 193 PRO A C 1
ATOM 1528 O O . PRO A 1 193 ? 4.149 -21.008 62.823 1.00 46.62 193 PRO A O 1
ATOM 1531 N N . GLY A 1 194 ? 4.154 -21.609 60.683 1.00 30.50 194 GLY A N 1
ATOM 1532 C CA . GLY A 1 194 ? 4.388 -23.017 61.022 1.00 30.50 194 GLY A CA 1
ATOM 1533 C C . GLY A 1 194 ? 4.425 -24.003 59.854 1.00 30.50 194 GLY A C 1
ATOM 1534 O O . GLY A 1 194 ? 3.399 -24.282 59.252 1.00 30.50 194 GLY A O 1
ATOM 1535 N N . ALA A 1 195 ? 5.618 -24.570 59.643 1.00 36.78 195 ALA A N 1
ATOM 1536 C CA . ALA A 1 195 ? 5.901 -25.929 59.160 1.00 36.78 195 ALA A CA 1
ATOM 1537 C C . ALA A 1 195 ? 5.612 -26.314 57.686 1.00 36.78 195 ALA A C 1
ATOM 1539 O O . ALA A 1 195 ? 4.541 -26.767 57.310 1.00 36.78 195 ALA A O 1
ATOM 1540 N N . GLN A 1 196 ? 6.663 -26.143 56.877 1.00 37.81 196 GLN A N 1
ATOM 1541 C CA . GLN A 1 196 ? 7.369 -27.129 56.030 1.00 37.81 196 GLN A CA 1
ATOM 1542 C C . GLN A 1 196 ? 6.661 -28.427 55.558 1.00 37.81 196 GLN A C 1
ATOM 1544 O O . GLN A 1 196 ? 6.011 -29.139 56.312 1.00 37.81 196 GLN A O 1
ATOM 1549 N N . GLN A 1 197 ? 6.929 -28.736 54.279 1.00 43.50 197 GLN A N 1
ATOM 1550 C CA . GLN A 1 197 ? 6.560 -29.923 53.488 1.00 43.50 197 GLN A CA 1
ATOM 1551 C C . GLN A 1 197 ? 6.948 -31.274 54.131 1.00 43.50 197 GLN A C 1
ATOM 1553 O O . GLN A 1 197 ? 7.801 -31.322 55.016 1.00 43.50 197 GLN A O 1
ATOM 1558 N N . PRO A 1 198 ? 6.483 -32.395 53.542 1.00 43.84 198 PRO A N 1
ATOM 1559 C CA . PRO A 1 198 ? 7.470 -33.136 52.754 1.00 43.84 198 PRO A CA 1
ATOM 1560 C C . PRO A 1 198 ? 6.983 -33.663 51.394 1.00 43.84 198 PRO A C 1
ATOM 1562 O O . PRO A 1 198 ? 5.859 -34.115 51.197 1.00 43.84 198 PRO A O 1
ATOM 1565 N N . VAL A 1 199 ? 7.940 -33.609 50.473 1.00 44.31 199 VAL A N 1
ATOM 1566 C CA . VAL A 1 199 ? 8.122 -34.379 49.240 1.00 44.31 199 VAL A CA 1
ATOM 1567 C C . VAL A 1 199 ? 7.830 -35.880 49.372 1.00 44.31 199 VAL A C 1
ATOM 1569 O O . VAL A 1 199 ? 8.274 -36.517 50.322 1.00 44.31 199 VAL A O 1
ATOM 1572 N N . ALA A 1 200 ? 7.220 -36.464 48.331 1.00 35.25 200 ALA A N 1
ATOM 1573 C CA . ALA A 1 200 ? 7.395 -37.877 47.980 1.00 35.25 200 ALA A CA 1
ATOM 1574 C C . ALA A 1 200 ? 7.124 -38.153 46.479 1.00 35.25 200 ALA A C 1
ATOM 1576 O O . ALA A 1 200 ? 5.989 -38.197 46.014 1.00 35.25 200 ALA A O 1
ATOM 1577 N N . ARG A 1 201 ? 8.202 -38.384 45.726 1.00 40.47 201 ARG A N 1
ATOM 1578 C CA . ARG A 1 201 ? 8.350 -39.428 44.686 1.00 40.47 201 ARG A CA 1
ATOM 1579 C C . ARG A 1 201 ? 9.559 -40.254 45.161 1.00 40.47 201 ARG A C 1
ATOM 1581 O O . ARG A 1 201 ? 10.441 -39.623 45.748 1.00 40.47 201 ARG A O 1
ATOM 1588 N N . PRO A 1 202 ? 9.669 -41.581 44.940 1.00 48.81 202 PRO A N 1
ATOM 1589 C CA . PRO A 1 202 ? 9.597 -42.182 43.599 1.00 48.81 202 PRO A CA 1
ATOM 1590 C C . PRO A 1 202 ? 9.066 -43.635 43.550 1.00 48.81 202 PRO A C 1
ATOM 1592 O O . PRO A 1 202 ? 8.888 -44.269 44.579 1.00 48.81 202 PRO A O 1
ATOM 1595 N N . ALA A 1 203 ? 8.869 -44.178 42.341 1.00 32.00 203 ALA A N 1
ATOM 1596 C CA . ALA A 1 203 ? 9.297 -45.540 41.981 1.00 32.00 203 ALA A CA 1
ATOM 1597 C C . ALA A 1 203 ? 9.001 -45.844 40.501 1.00 32.00 203 ALA A C 1
ATOM 1599 O O . ALA A 1 203 ? 7.864 -45.756 40.043 1.00 32.00 203 ALA A O 1
ATOM 1600 N N . THR A 1 204 ? 10.053 -46.229 39.786 1.00 38.41 204 THR A N 1
ATOM 1601 C CA . THR A 1 204 ? 10.035 -47.082 38.587 1.00 38.41 204 THR A CA 1
ATOM 1602 C C . THR A 1 204 ? 10.294 -48.526 39.052 1.00 38.41 204 THR A C 1
ATOM 1604 O O . THR A 1 204 ? 10.947 -48.703 40.083 1.00 38.41 204 THR A O 1
ATOM 1607 N N . PRO A 1 205 ? 9.846 -49.556 38.315 1.00 47.38 205 PRO A N 1
ATOM 1608 C CA . PRO A 1 205 ? 10.803 -50.512 37.719 1.00 47.38 205 PRO A CA 1
ATOM 1609 C C . PRO A 1 205 ? 10.430 -50.869 36.260 1.00 47.38 205 PRO A C 1
ATOM 1611 O O . PRO A 1 205 ? 9.261 -50.850 35.893 1.00 47.38 205 PRO A O 1
ATOM 1614 N N . ALA A 1 206 ? 11.400 -50.917 35.335 1.00 31.67 206 ALA A N 1
ATOM 1615 C CA . ALA A 1 206 ? 12.168 -52.098 34.878 1.00 31.67 206 ALA A CA 1
ATOM 1616 C C . ALA A 1 206 ? 11.281 -53.143 34.157 1.00 31.67 206 ALA A C 1
ATOM 1618 O O . ALA A 1 206 ? 10.387 -53.711 34.764 1.00 31.67 206 ALA A O 1
ATOM 1619 N N . SER A 1 207 ? 11.351 -53.274 32.826 1.00 31.94 207 SER A N 1
ATOM 1620 C CA . SER A 1 207 ? 12.363 -53.977 32.002 1.00 31.94 207 SER A CA 1
ATOM 1621 C C . SER A 1 207 ? 11.893 -55.391 31.628 1.00 31.94 207 SER A C 1
ATOM 1623 O O . SER A 1 207 ? 11.767 -56.226 32.515 1.00 31.94 207 SER A O 1
ATOM 1625 N N . ALA A 1 208 ? 11.665 -55.643 30.331 1.00 31.77 208 ALA A N 1
ATOM 1626 C CA . ALA A 1 208 ? 11.882 -56.933 29.655 1.00 31.77 208 ALA A CA 1
ATOM 1627 C C . ALA A 1 208 ? 11.634 -56.803 28.132 1.00 31.77 208 ALA A C 1
ATOM 1629 O O . ALA A 1 208 ? 10.505 -56.620 27.686 1.00 31.77 208 ALA A O 1
ATOM 1630 N N . ALA A 1 209 ? 12.715 -56.898 27.353 1.00 33.19 209 ALA A N 1
ATOM 1631 C CA . ALA A 1 209 ? 12.747 -57.441 25.982 1.00 33.19 209 ALA A CA 1
ATOM 1632 C C . ALA A 1 209 ? 12.888 -58.998 26.085 1.00 33.19 209 ALA A C 1
ATOM 1634 O O . ALA A 1 209 ? 13.059 -59.440 27.229 1.00 33.19 209 ALA A O 1
ATOM 1635 N N . PRO A 1 210 ? 12.868 -59.851 25.019 1.00 49.06 210 PRO A N 1
ATOM 1636 C CA . PRO A 1 210 ? 13.550 -59.648 23.721 1.00 49.06 210 PRO A CA 1
ATOM 1637 C C . PRO A 1 210 ? 12.905 -60.267 22.440 1.00 49.06 210 PRO A C 1
ATOM 1639 O O . PRO A 1 210 ? 11.882 -60.936 22.508 1.00 49.06 210 PRO A O 1
ATOM 1642 N N . GLU A 1 211 ? 13.609 -60.044 21.307 1.00 29.47 211 GLU A N 1
ATOM 1643 C CA . GLU A 1 211 ? 13.720 -60.843 20.049 1.00 29.47 211 GLU A CA 1
ATOM 1644 C C . GLU A 1 211 ? 12.472 -60.997 19.140 1.00 29.47 211 GLU A C 1
ATOM 1646 O O . GLU A 1 211 ? 11.359 -61.110 19.623 1.00 29.47 211 GLU A O 1
ATOM 1651 N N . ALA A 1 212 ? 12.505 -60.997 17.795 1.00 31.22 212 ALA A N 1
ATOM 1652 C CA . ALA A 1 212 ? 13.495 -61.280 16.736 1.00 31.22 212 ALA A CA 1
ATOM 1653 C C . ALA A 1 212 ? 13.005 -60.564 15.426 1.00 31.22 212 ALA A C 1
ATOM 1655 O O . ALA A 1 212 ? 11.802 -60.381 15.275 1.00 31.22 212 ALA A O 1
ATOM 1656 N N . ALA A 1 213 ? 13.800 -59.965 14.522 1.00 30.06 213 ALA A N 1
ATOM 1657 C CA . ALA A 1 213 ? 14.708 -60.496 13.480 1.00 30.06 213 ALA A CA 1
ATOM 1658 C C . ALA A 1 213 ? 14.219 -60.191 12.033 1.00 30.06 213 ALA A C 1
ATOM 1660 O O . ALA A 1 213 ? 13.023 -60.163 11.766 1.00 30.06 213 ALA A O 1
ATOM 1661 N N . SER A 1 214 ? 15.200 -60.060 11.119 1.00 34.03 214 SER A N 1
ATOM 1662 C CA . SER A 1 214 ? 15.173 -59.824 9.648 1.00 34.03 214 SER A CA 1
ATOM 1663 C C . SER A 1 214 ? 14.945 -58.370 9.199 1.00 34.03 214 SER A C 1
ATOM 1665 O O . SER A 1 214 ? 13.930 -57.774 9.524 1.00 34.03 214 SER A O 1
ATOM 1667 N N . GLY A 1 215 ? 15.875 -57.684 8.512 1.00 30.36 215 GLY A N 1
ATOM 1668 C CA . GLY A 1 215 ? 16.682 -58.083 7.336 1.00 30.36 215 GLY A CA 1
ATOM 1669 C C . GLY A 1 215 ? 15.885 -57.679 6.081 1.00 30.36 215 GLY A C 1
ATOM 1670 O O . GLY A 1 215 ? 14.764 -58.142 5.933 1.00 30.36 215 GLY A O 1
ATOM 1671 N N . SER A 1 216 ? 16.280 -56.743 5.211 1.00 34.25 216 SER A N 1
ATOM 1672 C CA . SER A 1 216 ? 17.538 -56.656 4.458 1.00 34.25 216 SER A CA 1
ATOM 1673 C C . SER A 1 216 ? 17.724 -55.268 3.810 1.00 34.25 216 SER A C 1
ATOM 1675 O O . SER A 1 216 ? 16.751 -54.577 3.513 1.00 34.25 216 SER A O 1
ATOM 1677 N N . THR A 1 217 ? 18.980 -54.915 3.521 1.00 37.81 217 THR A N 1
ATOM 1678 C CA . THR A 1 217 ? 19.418 -53.784 2.670 1.00 37.81 217 THR A CA 1
ATOM 1679 C C . THR A 1 217 ? 20.050 -54.338 1.359 1.00 37.81 217 THR A C 1
ATOM 1681 O O . THR A 1 217 ? 20.031 -55.553 1.170 1.00 37.81 217 THR A O 1
ATOM 1684 N N . PRO A 1 218 ? 20.615 -53.505 0.455 1.00 58.06 218 PRO A N 1
ATOM 1685 C CA . PRO A 1 218 ? 20.145 -53.163 -0.894 1.00 58.06 218 PRO A CA 1
ATOM 1686 C C . PRO A 1 218 ? 20.913 -53.921 -2.012 1.00 58.06 218 PRO A C 1
ATOM 1688 O O . PRO A 1 218 ? 21.562 -54.929 -1.736 1.00 58.06 218 PRO A O 1
ATOM 1691 N N . PRO A 1 219 ? 20.905 -53.429 -3.269 1.00 51.97 219 PRO A N 1
ATOM 1692 C CA . PRO A 1 219 ? 22.140 -52.765 -3.710 1.00 51.97 219 PRO A CA 1
ATOM 1693 C C . PRO A 1 219 ? 21.956 -51.542 -4.629 1.00 51.97 219 PRO A C 1
ATOM 1695 O O . PRO A 1 219 ? 20.937 -51.358 -5.291 1.00 51.97 219 PRO A O 1
ATOM 1698 N N . ALA A 1 220 ? 23.015 -50.734 -4.668 1.00 37.81 220 ALA A N 1
ATOM 1699 C CA . ALA A 1 220 ? 23.356 -49.801 -5.736 1.00 37.81 220 ALA A CA 1
ATOM 1700 C C . ALA A 1 220 ? 24.342 -50.490 -6.697 1.00 37.81 220 ALA A C 1
ATOM 1702 O O . ALA A 1 220 ? 25.165 -51.252 -6.201 1.00 37.81 220 ALA A O 1
ATOM 1703 N N . ASP A 1 221 ? 24.299 -50.199 -8.006 1.00 33.00 221 ASP A N 1
ATOM 1704 C CA . ASP A 1 221 ? 25.510 -49.874 -8.783 1.00 33.00 221 ASP A CA 1
ATOM 1705 C C . ASP A 1 221 ? 25.254 -49.421 -10.240 1.00 33.00 221 ASP A C 1
ATOM 1707 O O . ASP A 1 221 ? 24.263 -49.795 -10.865 1.00 33.00 221 ASP A O 1
ATOM 1711 N N . ALA A 1 222 ? 26.254 -48.687 -10.751 1.00 37.78 222 ALA A N 1
ATOM 1712 C CA . ALA A 1 222 ? 26.676 -48.497 -12.150 1.00 37.78 222 ALA A CA 1
ATOM 1713 C C . ALA A 1 222 ? 25.898 -47.563 -13.120 1.00 37.78 222 ALA A C 1
ATOM 1715 O O . ALA A 1 222 ? 25.003 -47.974 -13.846 1.00 37.78 222 ALA A O 1
ATOM 1716 N N . GLY A 1 223 ? 26.396 -46.322 -13.247 1.00 34.62 223 GLY A N 1
ATOM 1717 C CA . GLY A 1 223 ? 27.272 -45.908 -14.368 1.00 34.62 223 GLY A CA 1
ATOM 1718 C C . GLY A 1 223 ? 26.681 -45.584 -15.768 1.00 34.62 223 GLY A C 1
ATOM 1719 O O . GLY A 1 223 ? 25.743 -46.231 -16.218 1.00 34.62 223 GLY A O 1
ATOM 1720 N N . PRO A 1 224 ? 27.253 -44.603 -16.510 1.00 47.50 224 PRO A N 1
ATOM 1721 C CA . PRO A 1 224 ? 26.605 -43.917 -17.636 1.00 47.50 224 PRO A CA 1
ATOM 1722 C C . PRO A 1 224 ? 26.915 -44.536 -19.013 1.00 47.50 224 PRO A C 1
ATOM 1724 O O . PRO A 1 224 ? 27.994 -45.086 -19.234 1.00 47.50 224 PRO A O 1
ATOM 1727 N N . THR A 1 225 ? 26.015 -44.359 -19.989 1.00 45.12 225 THR A N 1
ATOM 1728 C CA . THR A 1 225 ? 26.275 -44.695 -21.401 1.00 45.12 225 THR A CA 1
ATOM 1729 C C . THR A 1 225 ? 26.145 -43.493 -22.337 1.00 45.12 225 THR A C 1
ATOM 1731 O O . THR A 1 225 ? 25.395 -42.548 -22.109 1.00 45.12 225 THR A O 1
ATOM 1734 N N . LYS A 1 226 ? 26.994 -43.545 -23.369 1.00 34.75 226 LYS A N 1
ATOM 1735 C CA . LYS A 1 226 ? 27.322 -42.534 -24.378 1.00 34.75 226 LYS A CA 1
ATOM 1736 C C . LYS A 1 226 ? 26.140 -42.093 -25.239 1.00 34.75 226 LYS A C 1
ATOM 1738 O O . LYS A 1 226 ? 25.208 -42.843 -25.500 1.00 34.75 226 LYS A O 1
ATOM 1743 N N . GLY A 1 227 ? 26.281 -40.873 -25.752 1.00 34.47 227 GLY A N 1
ATOM 1744 C CA . GLY A 1 227 ? 25.319 -40.218 -26.616 1.00 34.47 227 GLY A CA 1
ATOM 1745 C C . GLY A 1 227 ? 25.200 -40.780 -28.028 1.00 34.47 227 GLY A C 1
ATOM 1746 O O . GLY A 1 227 ? 26.065 -41.484 -28.546 1.00 34.47 227 GLY A O 1
ATOM 1747 N N . VAL A 1 228 ? 24.113 -40.355 -28.662 1.00 41.19 228 VAL A N 1
ATOM 1748 C CA . VAL A 1 228 ? 23.883 -40.431 -30.100 1.00 41.19 228 VAL A CA 1
ATOM 1749 C C . VAL A 1 228 ? 23.303 -39.085 -30.523 1.00 41.19 228 VAL A C 1
ATOM 1751 O O . VAL A 1 228 ? 22.193 -38.719 -30.142 1.00 41.19 228 VAL A O 1
ATOM 1754 N N . ARG A 1 229 ? 24.087 -38.339 -31.309 1.00 37.53 229 ARG A N 1
ATOM 1755 C CA . ARG A 1 229 ? 23.600 -37.233 -32.139 1.00 37.53 229 ARG A CA 1
ATOM 1756 C C . ARG A 1 229 ? 22.527 -37.782 -33.074 1.00 37.53 229 ARG A C 1
ATOM 1758 O O . ARG A 1 229 ? 22.802 -38.692 -33.852 1.00 37.53 229 ARG A O 1
ATOM 1765 N N . ARG A 1 230 ? 21.343 -37.177 -33.053 1.00 41.38 230 ARG A N 1
ATOM 1766 C CA . ARG A 1 230 ? 20.384 -37.261 -34.153 1.00 41.38 230 ARG A CA 1
ATOM 1767 C C . ARG A 1 230 ? 20.240 -35.880 -34.770 1.00 41.38 230 ARG A C 1
ATOM 1769 O O . ARG A 1 230 ? 19.902 -34.917 -34.095 1.00 41.38 230 ARG A O 1
ATOM 1776 N N . THR A 1 231 ? 20.563 -35.813 -36.048 1.00 34.72 231 THR A N 1
ATOM 1777 C CA . THR A 1 231 ? 20.390 -34.663 -36.926 1.00 34.72 231 THR A CA 1
ATOM 1778 C C . THR A 1 231 ? 19.154 -34.858 -37.810 1.00 34.72 231 THR A C 1
ATOM 1780 O O . THR A 1 231 ? 18.840 -35.993 -38.168 1.00 34.72 231 THR A O 1
ATOM 1783 N N . VAL A 1 232 ? 18.617 -33.714 -38.269 1.00 36.06 232 VAL A N 1
ATOM 1784 C CA . VAL A 1 232 ? 17.819 -33.472 -39.499 1.00 36.06 232 VAL A CA 1
ATOM 1785 C C . VAL A 1 232 ? 16.284 -33.652 -39.367 1.00 36.06 232 VAL A C 1
ATOM 1787 O O . VAL A 1 232 ? 15.882 -34.574 -38.662 1.00 36.06 232 VAL A O 1
ATOM 1790 N N . PRO A 1 233 ? 15.403 -32.895 -40.084 1.00 45.25 233 PRO A N 1
ATOM 1791 C CA . PRO A 1 233 ? 15.546 -31.653 -40.879 1.00 45.25 233 PRO A CA 1
ATOM 1792 C C . PRO A 1 233 ? 14.603 -30.491 -40.471 1.00 45.25 233 PRO A C 1
ATOM 1794 O O . PRO A 1 233 ? 13.669 -30.638 -39.690 1.00 45.25 233 PRO A O 1
ATOM 1797 N N . ALA A 1 234 ? 14.839 -29.342 -41.112 1.00 41.00 234 ALA A N 1
ATOM 1798 C CA . ALA A 1 234 ? 13.947 -28.192 -41.224 1.00 41.00 234 ALA A CA 1
ATOM 1799 C C . ALA A 1 234 ? 12.632 -28.507 -41.965 1.00 41.00 234 ALA A C 1
ATOM 1801 O O . ALA A 1 234 ? 12.649 -29.173 -43.001 1.00 41.00 234 ALA A O 1
ATOM 1802 N N . SER A 1 235 ? 11.522 -27.922 -41.503 1.00 39.84 235 SER A N 1
ATOM 1803 C CA . SER A 1 235 ? 10.349 -27.652 -42.341 1.00 39.84 235 SER A CA 1
ATOM 1804 C C . SER A 1 235 ? 9.443 -26.575 -41.733 1.00 39.84 235 SER A C 1
ATOM 1806 O O . SER A 1 235 ? 8.915 -26.760 -40.641 1.00 39.84 235 SER A O 1
ATOM 1808 N N . SER A 1 236 ? 9.240 -25.517 -42.522 1.00 43.69 236 SER A N 1
ATOM 1809 C CA . SER A 1 236 ? 8.003 -24.733 -42.665 1.00 43.69 236 SER A CA 1
ATOM 1810 C C . SER A 1 236 ? 7.534 -23.898 -41.467 1.00 43.69 236 SER A C 1
ATOM 1812 O O . SER A 1 236 ? 6.971 -24.401 -40.501 1.00 43.69 236 SER A O 1
ATOM 1814 N N . GLY A 1 237 ? 7.730 -22.581 -41.589 1.00 46.59 237 GLY A N 1
ATOM 1815 C CA . GLY A 1 237 ? 7.254 -21.578 -40.639 1.00 46.59 237 GLY A CA 1
ATOM 1816 C C . GLY A 1 237 ? 5.723 -21.470 -40.567 1.00 46.59 237 GLY A C 1
ATOM 1817 O O . GLY A 1 237 ? 5.027 -21.870 -41.504 1.00 46.59 237 GLY A O 1
ATOM 1818 N N . PRO A 1 238 ? 5.186 -20.921 -39.467 1.00 54.53 238 PRO A N 1
ATOM 1819 C CA . PRO A 1 238 ? 3.762 -20.660 -39.344 1.00 54.53 238 PRO A CA 1
ATOM 1820 C C . PRO A 1 238 ? 3.368 -19.399 -40.126 1.00 54.53 238 PRO A C 1
ATOM 1822 O O . PRO A 1 238 ? 3.968 -18.336 -39.985 1.00 54.53 238 PRO A O 1
ATOM 1825 N N . THR A 1 239 ? 2.331 -19.528 -40.951 1.00 53.44 239 THR A N 1
ATOM 1826 C CA . THR A 1 239 ? 1.596 -18.417 -41.561 1.00 53.44 239 THR A CA 1
ATOM 1827 C C . THR A 1 239 ? 1.017 -17.517 -40.464 1.00 53.44 239 THR A C 1
ATOM 1829 O O . THR A 1 239 ? 0.341 -18.008 -39.560 1.00 53.44 239 THR A O 1
ATOM 1832 N N . ALA A 1 240 ? 1.290 -16.213 -40.539 1.00 57.97 240 ALA A N 1
ATOM 1833 C CA . ALA A 1 240 ? 0.736 -15.215 -39.628 1.00 57.97 240 ALA A CA 1
ATOM 1834 C C . ALA A 1 240 ? -0.804 -15.155 -39.742 1.00 57.97 240 ALA A C 1
ATOM 1836 O O . ALA A 1 240 ? -1.327 -15.213 -40.860 1.00 57.97 240 ALA A O 1
ATOM 1837 N N . PRO A 1 241 ? -1.548 -15.047 -38.627 1.00 69.56 241 PRO A N 1
ATOM 1838 C CA . PRO A 1 241 ? -2.972 -14.728 -38.679 1.00 69.56 241 PRO A CA 1
ATOM 1839 C C . PRO A 1 241 ? -3.180 -13.277 -39.162 1.00 69.56 241 PRO A C 1
ATOM 1841 O O . PRO A 1 241 ? -2.308 -12.441 -38.929 1.00 69.56 241 PRO A O 1
ATOM 1844 N N . PRO A 1 242 ? -4.305 -12.959 -39.831 1.00 70.00 242 PRO A N 1
ATOM 1845 C CA . PRO A 1 242 ? -4.599 -11.595 -40.267 1.00 70.00 242 PRO A CA 1
ATOM 1846 C C . PRO A 1 242 ? -4.810 -10.652 -39.075 1.00 70.00 242 PRO A C 1
ATOM 1848 O O . PRO A 1 242 ? -5.366 -11.058 -38.050 1.00 70.00 242 PRO A O 1
ATOM 1851 N N . ASP A 1 243 ? -4.389 -9.397 -39.243 1.00 66.56 243 ASP A N 1
ATOM 1852 C CA . ASP A 1 243 ? -4.514 -8.335 -38.244 1.00 66.56 243 ASP A CA 1
ATOM 1853 C C . ASP A 1 243 ? -5.980 -8.099 -37.825 1.00 66.56 243 ASP A C 1
ATOM 1855 O O . ASP A 1 243 ? -6.891 -8.171 -38.663 1.00 66.56 243 ASP A O 1
ATOM 1859 N N . PRO A 1 244 ? -6.246 -7.818 -36.535 1.00 73.69 244 PRO A N 1
ATOM 1860 C CA . PRO A 1 244 ? -7.577 -7.435 -36.081 1.00 73.69 244 PRO A CA 1
ATOM 1861 C C . PRO A 1 244 ? -7.980 -6.065 -36.661 1.00 73.69 244 PRO A C 1
ATOM 1863 O O . PRO A 1 244 ? -7.119 -5.210 -36.861 1.00 73.69 244 PRO A O 1
ATOM 1866 N N . PRO A 1 245 ? -9.281 -5.822 -36.912 1.00 74.69 245 PRO A N 1
ATOM 1867 C CA . PRO A 1 245 ? -9.748 -4.535 -37.418 1.00 74.69 245 PRO A CA 1
ATOM 1868 C C . PRO A 1 245 ? -9.506 -3.407 -36.406 1.00 74.69 245 PRO A C 1
ATOM 1870 O O . PRO A 1 245 ? -9.642 -3.612 -35.196 1.00 74.69 245 PRO A O 1
ATOM 1873 N N . ASP A 1 246 ? -9.195 -2.216 -36.926 1.00 69.12 246 ASP A N 1
ATOM 1874 C CA . ASP A 1 246 ? -8.970 -1.003 -36.140 1.00 69.12 246 ASP A CA 1
ATOM 1875 C C . ASP A 1 246 ? -10.151 -0.690 -35.197 1.00 69.12 246 ASP A C 1
ATOM 1877 O O . ASP A 1 246 ? -11.320 -0.873 -35.567 1.00 69.12 246 ASP A O 1
ATOM 1881 N N . PRO A 1 247 ? -9.880 -0.202 -33.971 1.00 73.56 247 PRO A N 1
ATOM 1882 C CA . PRO A 1 247 ? -10.930 0.213 -33.053 1.00 73.56 247 PRO A CA 1
ATOM 1883 C C . PRO A 1 247 ? -11.687 1.437 -33.602 1.00 73.56 247 PRO A C 1
ATOM 1885 O O . PRO A 1 247 ? -11.080 2.301 -34.235 1.00 73.56 247 PRO A O 1
ATOM 1888 N N . PRO A 1 248 ? -13.003 1.556 -33.341 1.00 75.50 248 PRO A N 1
ATOM 1889 C CA . PRO A 1 248 ? -13.771 2.719 -33.772 1.00 75.50 248 PRO A CA 1
ATOM 1890 C C . PRO A 1 248 ? -13.286 3.997 -33.077 1.00 75.50 248 PRO A C 1
ATOM 1892 O O . PRO A 1 248 ? -12.913 3.972 -31.900 1.00 75.50 248 PRO A O 1
ATOM 1895 N N . ASP A 1 249 ? -13.349 5.113 -33.809 1.00 65.88 249 ASP A N 1
ATOM 1896 C CA . ASP A 1 249 ? -12.985 6.442 -33.317 1.00 65.88 249 ASP A CA 1
ATOM 1897 C C . ASP A 1 249 ? -13.680 6.776 -31.984 1.00 65.88 249 ASP A C 1
ATOM 1899 O O . ASP A 1 249 ? -14.878 6.503 -31.812 1.00 65.88 249 ASP A O 1
ATOM 1903 N N . PRO A 1 250 ? -12.966 7.396 -31.025 1.00 63.56 250 PRO A N 1
ATOM 1904 C CA . PRO A 1 250 ? -13.570 7.810 -29.770 1.00 63.56 250 PRO A CA 1
ATOM 1905 C C . PRO A 1 250 ? -14.645 8.881 -30.021 1.00 63.56 250 PRO A C 1
ATOM 1907 O O . PRO A 1 250 ? -14.445 9.779 -30.846 1.00 63.56 250 PRO A O 1
ATOM 1910 N N . PRO A 1 251 ? -15.778 8.844 -29.292 1.00 66.12 251 PRO A N 1
ATOM 1911 C CA . PRO A 1 251 ? -16.798 9.873 -29.426 1.00 66.12 251 PRO A CA 1
ATOM 1912 C C . PRO A 1 251 ? -16.227 11.246 -29.029 1.00 66.12 251 PRO A C 1
ATOM 1914 O O . PRO A 1 251 ? -15.370 11.328 -28.140 1.00 66.12 251 PRO A O 1
ATOM 1917 N N . PRO A 1 252 ? -16.696 12.337 -29.663 1.00 52.53 252 PRO A N 1
ATOM 1918 C CA . PRO A 1 252 ? -16.202 13.675 -29.379 1.00 52.53 252 PRO A CA 1
ATOM 1919 C C . PRO A 1 252 ? -16.418 14.012 -27.902 1.00 52.53 252 PRO A C 1
ATOM 1921 O O . PRO A 1 252 ? -17.515 13.851 -27.369 1.00 52.53 252 PRO A O 1
ATOM 1924 N N . GLN A 1 253 ? -15.355 14.473 -27.240 1.00 52.22 253 GLN A N 1
ATOM 1925 C CA . GLN A 1 253 ? -15.392 14.846 -25.830 1.00 52.22 253 GLN A CA 1
ATOM 1926 C C . GLN A 1 253 ? -16.351 16.024 -25.628 1.00 52.22 253 GLN A C 1
ATOM 1928 O O . GLN A 1 253 ? -16.030 17.175 -25.940 1.00 52.22 253 GLN A O 1
ATOM 1933 N N . GLU A 1 254 ? -17.537 15.739 -25.092 1.00 45.28 254 GLU A N 1
ATOM 1934 C CA . GLU A 1 254 ? -18.415 16.768 -24.555 1.00 45.28 254 GLU A CA 1
ATOM 1935 C C . GLU A 1 254 ? -17.703 17.462 -23.391 1.00 45.28 254 GLU A C 1
ATOM 1937 O O . GLU A 1 254 ? -17.230 16.839 -22.439 1.00 45.28 254 GLU A O 1
ATOM 1942 N N . ARG A 1 255 ? -17.590 18.786 -23.502 1.00 43.69 255 ARG A N 1
ATOM 1943 C CA . ARG A 1 255 ? -17.008 19.654 -22.481 1.00 43.69 255 ARG A CA 1
ATOM 1944 C C . ARG A 1 255 ? -17.738 19.420 -21.161 1.00 43.69 255 ARG A C 1
ATOM 1946 O O . ARG A 1 255 ? -18.948 19.620 -21.082 1.00 43.69 255 ARG A O 1
ATOM 1953 N N . CYS A 1 256 ? -16.986 19.061 -20.124 1.00 38.38 256 CYS A N 1
ATOM 1954 C CA . CYS A 1 256 ? -17.460 19.005 -18.747 1.00 38.38 256 CYS A CA 1
ATOM 1955 C C . CYS A 1 256 ? -18.002 20.378 -18.320 1.00 38.38 256 CYS A C 1
ATOM 1957 O O . CYS A 1 256 ? -17.251 21.243 -17.866 1.00 38.38 256 CYS A O 1
ATOM 1959 N N . HIS A 1 257 ? -19.309 20.582 -18.464 1.00 42.41 257 HIS A N 1
ATOM 1960 C CA . HIS A 1 257 ? -20.023 21.663 -17.804 1.00 42.41 257 HIS A CA 1
ATOM 1961 C C . HIS A 1 257 ? -20.365 21.229 -16.376 1.00 42.41 257 HIS A C 1
ATOM 1963 O O . HIS A 1 257 ? -20.825 20.116 -16.133 1.00 42.41 257 HIS A O 1
ATOM 1969 N N . SER A 1 258 ? -20.065 22.124 -15.437 1.00 45.16 258 SER A N 1
ATOM 1970 C CA . SER A 1 258 ? -20.177 21.991 -13.987 1.00 45.16 258 SER A CA 1
ATOM 1971 C C . SER A 1 258 ? -21.405 21.210 -13.506 1.00 45.16 258 SER A C 1
ATOM 1973 O O . SER A 1 258 ? -22.541 21.567 -13.813 1.00 45.16 258 SER A O 1
ATOM 1975 N N . SER A 1 259 ? -21.170 20.194 -12.672 1.00 43.22 259 SER A N 1
ATOM 1976 C CA . SER A 1 259 ? -22.223 19.464 -11.962 1.00 43.22 259 SER A CA 1
ATOM 1977 C C . SER A 1 259 ? -23.092 20.411 -11.118 1.00 43.22 259 SER A C 1
ATOM 1979 O O . SER A 1 259 ? -22.543 21.204 -10.346 1.00 43.22 259 SER A O 1
ATOM 1981 N N . PRO A 1 260 ? -24.433 20.329 -11.194 1.00 46.38 260 PRO A N 1
ATOM 1982 C CA . PRO A 1 260 ? -25.312 21.054 -10.283 1.00 46.38 260 PRO A CA 1
ATOM 1983 C C . PRO A 1 260 ? -25.302 20.426 -8.872 1.00 46.38 260 PRO A C 1
ATOM 1985 O O . PRO A 1 260 ? -25.002 19.237 -8.721 1.00 46.38 260 PRO A O 1
ATOM 1988 N N . PRO A 1 261 ? -25.633 21.198 -7.819 1.00 42.38 261 PRO A N 1
ATOM 1989 C CA . PRO A 1 261 ? -25.579 20.723 -6.439 1.00 42.38 261 PRO A CA 1
ATOM 1990 C C . PRO A 1 261 ? -26.632 19.638 -6.163 1.00 42.38 261 PRO A C 1
ATOM 1992 O O . PRO A 1 261 ? -27.816 19.794 -6.465 1.00 42.38 261 PRO A O 1
ATOM 1995 N N . VAL A 1 262 ? -26.185 18.542 -5.547 1.00 41.38 262 VAL A N 1
ATOM 1996 C CA . VAL A 1 262 ? -27.015 17.403 -5.132 1.00 41.38 262 VAL A CA 1
ATOM 1997 C C . VAL A 1 262 ? -27.944 17.835 -3.992 1.00 41.38 262 VAL A C 1
ATOM 1999 O O . VAL A 1 262 ? -27.481 18.297 -2.949 1.00 41.38 262 VAL A O 1
ATOM 2002 N N . LYS A 1 263 ? -29.261 17.693 -4.184 1.00 40.66 263 LYS A N 1
ATOM 2003 C CA . LYS A 1 263 ? -30.266 17.929 -3.134 1.00 40.66 263 LYS A CA 1
ATOM 2004 C C . LYS A 1 263 ? -30.246 16.799 -2.087 1.00 40.66 263 LYS A C 1
ATOM 2006 O O . LYS A 1 263 ? -29.937 15.663 -2.450 1.00 40.66 263 LYS A O 1
ATOM 2011 N N . PRO A 1 264 ? -30.598 17.069 -0.814 1.00 36.38 264 PRO A N 1
ATOM 2012 C CA . PRO A 1 264 ? -30.664 16.041 0.223 1.00 36.38 264 PRO A CA 1
ATOM 2013 C C . PRO A 1 264 ? -31.737 14.998 -0.109 1.00 36.38 264 PRO A C 1
ATOM 2015 O O . PRO A 1 264 ? -32.834 15.349 -0.536 1.00 36.38 264 PRO A O 1
ATOM 2018 N N . ILE A 1 265 ? -31.410 13.723 0.096 1.00 36.50 265 ILE A N 1
ATOM 2019 C CA . ILE A 1 265 ? -32.342 12.599 -0.036 1.00 36.50 265 ILE A CA 1
ATOM 2020 C C . ILE A 1 265 ? -33.325 12.666 1.138 1.00 36.50 265 ILE A C 1
ATOM 2022 O O . ILE A 1 265 ? -32.910 12.575 2.291 1.00 36.50 265 ILE A O 1
ATOM 2026 N N . GLU A 1 266 ? -34.613 12.843 0.844 1.00 36.09 266 GLU A N 1
ATOM 2027 C CA . GLU A 1 266 ? -35.687 12.746 1.834 1.00 36.09 266 GLU A CA 1
ATOM 2028 C C . GLU A 1 266 ? -35.846 11.299 2.330 1.00 36.09 266 GLU A C 1
ATOM 2030 O O . GLU A 1 266 ? -35.807 10.339 1.553 1.00 36.09 266 GLU A O 1
ATOM 2035 N N . ASP A 1 267 ? -36.026 11.164 3.646 1.00 39.00 267 ASP A N 1
ATOM 2036 C CA . ASP A 1 267 ? -36.224 9.911 4.372 1.00 39.00 267 ASP A CA 1
ATOM 2037 C C . ASP A 1 267 ? -37.446 9.140 3.852 1.00 39.00 267 ASP A C 1
ATOM 2039 O O . ASP A 1 267 ? -38.600 9.476 4.130 1.00 39.00 267 ASP A O 1
ATOM 2043 N N . ARG A 1 268 ? -37.194 8.037 3.141 1.00 36.59 268 ARG A N 1
ATOM 2044 C CA . ARG A 1 268 ? -38.213 7.029 2.845 1.00 36.59 268 ARG A CA 1
ATOM 2045 C C . ARG A 1 268 ? -38.142 5.938 3.909 1.00 36.59 268 ARG A C 1
ATOM 2047 O O . ARG A 1 268 ? -37.220 5.127 3.927 1.00 36.59 268 ARG A O 1
ATOM 2054 N N . ALA A 1 269 ? -39.133 5.953 4.796 1.00 40.91 269 ALA A N 1
ATOM 2055 C CA . ALA A 1 269 ? -39.327 5.008 5.888 1.00 40.91 269 ALA A CA 1
ATOM 2056 C C . ALA A 1 269 ? -39.145 3.539 5.450 1.00 40.91 269 ALA A C 1
ATOM 2058 O O . ALA A 1 269 ? -39.912 3.022 4.635 1.00 40.91 269 ALA A O 1
ATOM 2059 N N . ALA A 1 270 ? -38.154 2.861 6.033 1.00 37.34 270 ALA A N 1
ATOM 2060 C CA . ALA A 1 270 ? -37.996 1.412 5.970 1.00 37.34 270 ALA A CA 1
ATOM 2061 C C . ALA A 1 270 ? -38.567 0.784 7.252 1.00 37.34 270 ALA A C 1
ATOM 2063 O O . ALA A 1 270 ? -38.203 1.171 8.363 1.00 37.34 270 ALA A O 1
ATOM 2064 N N . GLY A 1 271 ? -39.496 -0.159 7.075 1.00 33.81 271 GLY A N 1
ATOM 2065 C CA . GLY A 1 271 ? -40.159 -0.906 8.145 1.00 33.81 271 GLY A CA 1
ATOM 2066 C C . GLY A 1 271 ? -39.221 -1.819 8.953 1.00 33.81 271 GLY A C 1
ATOM 2067 O O . GLY A 1 271 ? -38.041 -1.969 8.627 1.00 33.81 271 GLY A O 1
ATOM 2068 N N . PRO A 1 272 ? -39.729 -2.427 10.039 1.00 41.06 272 PRO A N 1
ATOM 2069 C CA . PRO A 1 272 ? -38.894 -3.061 11.044 1.00 41.06 272 PRO A CA 1
ATOM 2070 C C . PRO A 1 272 ? -38.529 -4.501 10.666 1.00 41.06 272 PRO A C 1
ATOM 2072 O O . PRO A 1 272 ? -39.391 -5.300 10.313 1.00 41.06 272 PRO A O 1
ATOM 2075 N N . GLY A 1 273 ? -37.255 -4.850 10.865 1.00 45.66 273 GLY A N 1
ATOM 2076 C CA . GLY A 1 273 ? -36.849 -6.226 11.155 1.00 45.66 273 GLY A CA 1
ATOM 2077 C C . GLY A 1 273 ? -36.028 -6.935 10.083 1.00 45.66 273 GLY A C 1
ATOM 2078 O O . GLY A 1 273 ? -36.557 -7.782 9.384 1.00 45.66 273 GLY A O 1
ATOM 2079 N N . VAL A 1 274 ? -34.711 -6.699 10.066 1.00 34.84 274 VAL A N 1
ATOM 2080 C CA . VAL A 1 274 ? -33.699 -7.757 9.869 1.00 34.84 274 VAL A CA 1
ATOM 2081 C C . VAL A 1 274 ? -32.449 -7.366 10.663 1.00 34.84 274 VAL A C 1
ATOM 2083 O O . VAL A 1 274 ? -31.631 -6.556 10.227 1.00 34.84 274 VAL A O 1
ATOM 2086 N N . THR A 1 275 ? -32.272 -7.938 11.851 1.00 41.50 275 THR A N 1
ATOM 2087 C CA . THR A 1 275 ? -31.006 -7.870 12.590 1.00 41.50 275 THR A CA 1
ATOM 2088 C C . THR A 1 275 ? -30.025 -8.881 11.998 1.00 41.50 275 THR A C 1
ATOM 2090 O O . THR A 1 275 ? -29.978 -10.029 12.428 1.00 41.50 275 THR A O 1
ATOM 2093 N N . ARG A 1 276 ? -29.206 -8.479 11.020 1.00 37.38 276 ARG A N 1
ATOM 2094 C CA . ARG A 1 276 ? -28.058 -9.292 10.579 1.00 37.38 276 ARG A CA 1
ATOM 2095 C C . ARG A 1 276 ? -26.890 -9.068 11.546 1.00 37.38 276 ARG A C 1
ATOM 2097 O O . ARG A 1 276 ? -25.998 -8.266 11.276 1.00 37.38 276 ARG A O 1
ATOM 2104 N N . ARG A 1 277 ? -26.932 -9.737 12.704 1.00 39.31 277 ARG A N 1
ATOM 2105 C CA . ARG A 1 277 ? -25.854 -9.722 13.711 1.00 39.31 277 ARG A CA 1
ATOM 2106 C C . ARG A 1 277 ? -25.090 -11.040 13.830 1.00 39.31 277 ARG A C 1
ATOM 2108 O O . ARG A 1 277 ? -24.256 -11.158 14.714 1.00 39.31 277 ARG A O 1
ATOM 2115 N N . GLU A 1 278 ? -25.300 -11.999 12.939 1.00 42.75 278 GLU A N 1
ATOM 2116 C CA . GLU A 1 278 ? -24.681 -13.321 13.066 1.00 42.75 278 GLU A CA 1
ATOM 2117 C C . GLU A 1 278 ? -24.015 -13.721 11.750 1.00 42.75 278 GLU A C 1
ATOM 2119 O O . GLU A 1 278 ? -24.679 -13.878 10.732 1.00 42.75 278 GLU A O 1
ATOM 2124 N N . SER A 1 279 ? -22.680 -13.783 11.775 1.00 40.69 279 SER A N 1
ATOM 2125 C CA . SER A 1 279 ? -21.830 -14.481 10.789 1.00 40.69 279 SER A CA 1
ATOM 2126 C C . SER A 1 279 ? -20.334 -14.434 11.156 1.00 40.69 279 SER A C 1
ATOM 2128 O O . SER A 1 279 ? -19.539 -15.087 10.492 1.00 40.69 279 SER A O 1
ATOM 2130 N N . TRP A 1 280 ? -19.910 -13.666 12.172 1.00 48.94 280 TRP A N 1
ATOM 2131 C CA . TRP A 1 280 ? -18.478 -13.426 12.429 1.00 48.94 280 TRP A CA 1
ATOM 2132 C C . TRP A 1 280 ? -17.917 -14.089 13.696 1.00 48.94 280 TRP A C 1
ATOM 2134 O O . TRP A 1 280 ? -16.699 -14.12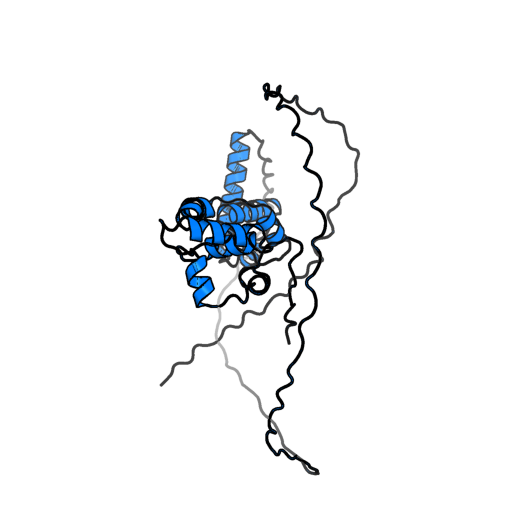6 13.839 1.00 48.94 280 TRP A O 1
ATOM 2144 N N . ASP A 1 281 ? -18.756 -14.660 14.569 1.00 43.53 281 ASP A N 1
ATOM 2145 C CA . ASP A 1 281 ? -18.296 -15.487 15.703 1.00 43.53 281 ASP A CA 1
ATOM 2146 C C . ASP A 1 281 ? -17.822 -16.891 15.270 1.00 43.53 281 ASP A C 1
ATOM 2148 O O . ASP A 1 281 ? -17.232 -17.614 16.064 1.00 43.53 281 ASP A O 1
ATOM 2152 N N . GLN A 1 282 ? -18.028 -17.277 14.003 1.00 39.03 282 GLN A N 1
ATOM 2153 C CA . GLN A 1 282 ? -17.632 -18.593 13.479 1.00 39.03 282 GLN A CA 1
ATOM 2154 C C . GLN A 1 282 ? -16.237 -18.632 12.833 1.00 39.03 282 GLN A C 1
ATOM 2156 O O . GLN A 1 282 ? -15.766 -19.708 12.474 1.00 39.03 282 GLN A O 1
ATOM 2161 N N . LEU A 1 283 ? -15.539 -17.498 12.701 1.00 40.28 283 LEU A N 1
ATOM 2162 C CA . LEU A 1 283 ? -14.142 -17.502 12.254 1.00 40.28 283 LEU A CA 1
ATOM 2163 C C . LEU A 1 283 ? -13.225 -17.687 13.466 1.00 40.28 283 LEU A C 1
ATOM 2165 O O . LEU A 1 283 ? -12.682 -16.730 14.019 1.00 40.28 283 LEU A O 1
ATOM 2169 N N . SER A 1 284 ? -13.090 -18.941 13.898 1.00 38.41 284 SER A N 1
ATOM 2170 C CA . SER A 1 284 ? -12.078 -19.354 14.867 1.00 38.41 284 SER A CA 1
ATOM 2171 C C . SER A 1 284 ? -10.687 -19.190 14.252 1.00 38.41 284 SER A C 1
ATOM 2173 O O . SER A 1 284 ? -10.294 -19.940 13.362 1.00 38.41 284 SER A O 1
ATOM 2175 N N . PHE A 1 285 ? -9.931 -18.208 14.736 1.00 47.44 285 PHE A N 1
ATOM 2176 C CA . PHE A 1 285 ? -8.487 -18.150 14.522 1.00 47.44 285 PHE A CA 1
ATOM 2177 C C . PHE A 1 285 ? -7.819 -19.064 15.560 1.00 47.44 285 PHE A C 1
ATOM 2179 O O . PHE A 1 285 ? -8.141 -18.934 16.744 1.00 47.44 285 PHE A O 1
ATOM 2186 N N . PRO A 1 286 ? -6.921 -19.988 15.176 1.00 35.69 286 PRO A N 1
ATOM 2187 C CA . PRO A 1 286 ? -6.203 -20.796 16.154 1.00 35.69 286 PRO A CA 1
ATOM 2188 C C . PRO A 1 286 ? -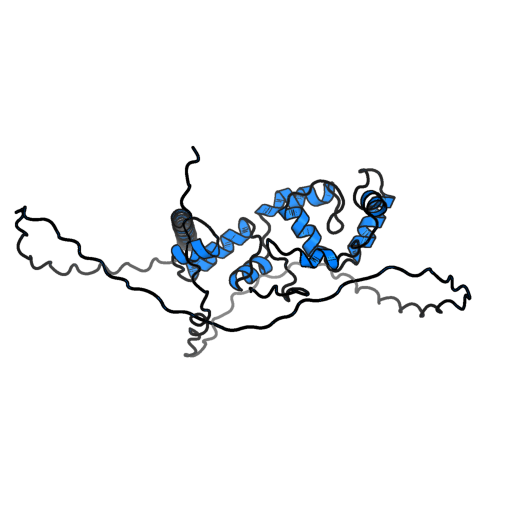5.281 -19.896 16.991 1.00 35.69 286 PRO A C 1
ATOM 2190 O O . PRO A 1 286 ? -4.408 -19.219 16.448 1.00 35.69 286 PRO A O 1
ATOM 2193 N N . GLU A 1 287 ? -5.470 -19.889 18.314 1.00 38.47 287 GLU A N 1
ATOM 2194 C CA . GLU A 1 287 ? -4.502 -19.315 19.253 1.00 38.47 287 GLU A CA 1
ATOM 2195 C C . GLU A 1 287 ? -3.172 -20.070 19.117 1.00 38.47 287 GLU A C 1
ATOM 2197 O O . GLU A 1 287 ? -3.080 -21.265 19.397 1.00 38.47 287 GLU A O 1
ATOM 2202 N N . ALA A 1 288 ? -2.129 -19.380 18.655 1.00 34.75 288 ALA A N 1
ATOM 2203 C CA . ALA A 1 288 ? -0.777 -19.919 18.658 1.00 34.75 288 ALA A CA 1
ATOM 2204 C C . ALA A 1 288 ? -0.204 -19.853 20.088 1.00 34.75 288 ALA A C 1
ATOM 2206 O O . ALA A 1 288 ? -0.255 -18.786 20.707 1.00 34.75 288 ALA A O 1
ATOM 2207 N N . PRO A 1 289 ? 0.376 -20.941 20.626 1.00 37.28 289 PRO A N 1
ATOM 2208 C CA . PRO A 1 289 ? 1.023 -20.895 21.928 1.00 37.28 289 PRO A CA 1
ATOM 2209 C C . PRO A 1 289 ? 2.337 -20.108 21.834 1.00 37.28 289 PRO A C 1
ATOM 2211 O O . PRO A 1 289 ? 3.207 -20.404 21.014 1.00 37.28 289 PRO A O 1
ATOM 2214 N N . LEU A 1 290 ? 2.483 -19.107 22.704 1.00 39.44 290 LEU A N 1
ATOM 2215 C CA . LEU A 1 290 ? 3.729 -18.380 22.935 1.00 39.44 290 LEU A CA 1
ATOM 2216 C C . LEU A 1 290 ? 4.766 -19.335 23.551 1.00 39.44 290 LEU A C 1
ATOM 2218 O O . LEU A 1 290 ? 4.708 -19.642 24.741 1.00 39.44 290 LEU A O 1
ATOM 2222 N N . ALA A 1 291 ? 5.720 -19.811 22.750 1.00 38.53 291 ALA A N 1
ATOM 2223 C CA . ALA A 1 291 ? 6.880 -20.548 23.242 1.00 38.53 291 ALA A CA 1
ATOM 2224 C C . ALA A 1 291 ? 7.996 -19.562 23.624 1.00 38.53 291 ALA A C 1
ATOM 2226 O O . ALA A 1 291 ? 8.648 -18.972 22.764 1.00 38.53 291 ALA A O 1
ATOM 2227 N N . HIS A 1 292 ? 8.221 -19.388 24.926 1.00 41.12 292 HIS A N 1
ATOM 2228 C CA . HIS A 1 292 ? 9.420 -18.743 25.455 1.00 41.12 292 HIS A CA 1
ATOM 2229 C C . HIS A 1 292 ? 10.578 -19.753 25.455 1.00 41.12 292 HIS A C 1
ATOM 2231 O O . HIS A 1 292 ? 10.521 -20.755 26.165 1.00 41.12 292 HIS A O 1
ATOM 2237 N N . ALA A 1 293 ? 11.629 -19.494 24.675 1.00 35.75 293 ALA A N 1
ATOM 2238 C CA . ALA A 1 293 ? 12.882 -20.246 24.742 1.00 35.75 293 ALA A CA 1
ATOM 2239 C C . ALA A 1 293 ? 13.808 -19.649 25.826 1.00 35.75 293 ALA A C 1
ATOM 2241 O O . ALA A 1 293 ? 13.980 -18.427 25.856 1.00 35.75 293 ALA A O 1
ATOM 2242 N N . PRO A 1 294 ? 14.421 -20.457 26.714 1.00 42.97 294 PRO A N 1
ATOM 2243 C CA . PRO A 1 294 ? 15.427 -19.971 27.652 1.00 42.97 294 PRO A C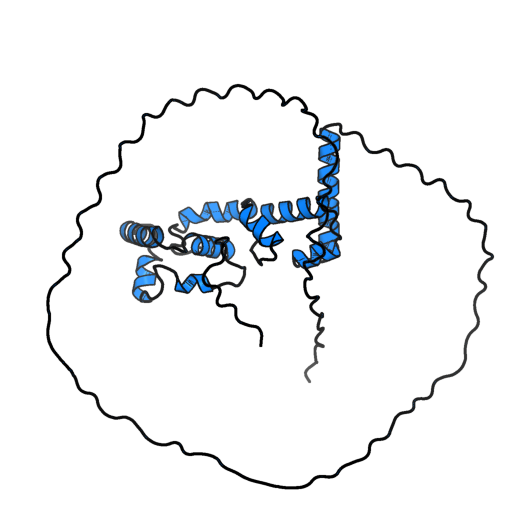A 1
ATOM 2244 C C . PRO A 1 294 ? 16.798 -19.813 26.974 1.00 42.97 294 PRO A C 1
ATOM 2246 O O . PRO A 1 294 ? 17.285 -20.712 26.291 1.00 42.97 294 PRO A O 1
ATOM 2249 N N . VAL A 1 295 ? 17.436 -18.665 27.207 1.00 37.88 295 VAL A N 1
ATOM 2250 C CA . VAL A 1 295 ? 18.818 -18.360 26.807 1.00 37.88 295 VAL A CA 1
ATOM 2251 C C . VAL A 1 295 ? 19.782 -19.118 27.727 1.00 37.88 295 VAL A C 1
ATOM 2253 O O . VAL A 1 295 ? 19.892 -18.803 28.912 1.00 37.88 295 VAL A O 1
ATOM 2256 N N . GLY A 1 296 ? 20.474 -20.125 27.191 1.00 41.16 296 GLY A N 1
ATOM 2257 C CA . GLY A 1 296 ? 21.561 -20.829 27.874 1.00 41.16 296 GLY A CA 1
ATOM 2258 C C . GLY A 1 296 ? 22.889 -20.080 27.734 1.00 41.16 296 GLY A C 1
ATOM 2259 O O . GLY A 1 296 ? 23.308 -19.765 26.624 1.00 41.16 296 GLY A O 1
ATOM 2260 N N . LYS A 1 297 ? 23.542 -19.798 28.868 1.00 42.00 297 LYS A N 1
ATOM 2261 C CA . LYS A 1 297 ? 24.924 -19.299 28.957 1.00 42.00 297 LYS A CA 1
ATOM 2262 C C . LYS A 1 297 ? 25.904 -20.389 28.510 1.00 42.00 297 LYS A C 1
ATOM 2264 O O . LYS A 1 297 ? 25.854 -21.490 29.049 1.00 42.00 297 LYS A O 1
ATOM 2269 N N . ALA A 1 298 ? 26.807 -20.057 27.591 1.00 44.62 298 ALA A N 1
ATOM 2270 C CA . ALA A 1 298 ? 27.999 -20.852 27.316 1.00 44.62 298 ALA A CA 1
ATOM 2271 C C . ALA A 1 298 ? 29.098 -20.513 28.339 1.00 44.62 298 ALA A C 1
ATOM 2273 O O . ALA A 1 298 ? 29.304 -19.337 28.655 1.00 44.62 298 ALA A O 1
ATOM 2274 N N . ALA A 1 299 ? 29.741 -21.559 28.856 1.00 42.75 299 ALA A N 1
ATOM 2275 C CA . ALA A 1 299 ? 31.035 -21.541 29.530 1.00 42.75 299 ALA A CA 1
ATOM 2276 C C . ALA A 1 299 ? 32.083 -22.095 28.559 1.00 42.75 299 ALA A C 1
ATOM 2278 O O . ALA A 1 299 ? 31.685 -22.939 27.720 1.00 42.75 299 ALA A O 1
#

Organism: Streptomyces scabiei (strain 87.22) (NCBI:txid680198)